Protein 3QU3 (pdb70)

B-factor: mean 23.45, std 8.12, range [11.92, 82.59]

Secondary structure (DSSP, 8-state):
---HHHHHHHHHHHT-STT-EESSTT--EEEEE----TTSPPPGGGGHHHHHHHHHTTSS-TT---S-HHHHHHHHHTTHHHHHHHHHHHHHT-TTEEEEEEETT-TTS-EEEEEE-TT---/---HHHHHHHHHHH--STT-EE-SSSS-EEEEE----TTPPPPGGGGHHHHHHHHHTTSS-TT--SS-HHHHHHHHHHHHHHHHHHHHHHHHT-TTEEEEEEETT-SSS-EEEEEE-/----HHHHHHHHHHHT-STT-EE-STTSSEEEEE----TTPPPPTGGGHHHHHHHHHTTSS-TT---S-HHHHHHHHHHHHHHHHHHHHHHHHT-TTEEEEEEETT-SSS-EEEEEE-

GO terms:
  GO:0000981 DNA-binding transcription factor activity, RNA polymerase II-specific (F, IDA)
  GO:0032481 positive regulation of type I interferon production (P, IDA)
  GO:0005634 nucleus (C, EXP)
  GO:0005737 cytoplasm (C, EXP)
  GO:0045088 regulation of innate immune response (P, TAS)
  GO:0032727 positive regulation of interferon-alpha production (P, TAS)
  GO:0032728 positive regulation of interferon-beta production (P, TAS)
  GO:0034124 regulation of MyD88-dependent toll-like receptor signaling pathway (P, IMP)
  GO:0034127 regulation of MyD88-independent toll-like receptor signaling pathway (P, IMP)
  GO:0010468 regulation of gene expression (P, IGI)
  GO:0032481 positive regulation of type I interferon production (P, IGI)
  GO:0016064 immunoglobulin mediated immune response (P, IMP)
  GO:0060340 positive regulation of type I interferon-mediated signaling pathway (P, IMP)
  GO:0005515 protein binding (F, IPI)
  GO:0000987 cis-regulatory region sequence-specific DNA binding (F, IDA)
  GO:0000981 DNA-binding transcription factor activity, RNA polymerase II-specific (F, IMP)
  GO:0045893 positive regulation of DNA-templated transcription (P, IMP)
  GO:0051607 defense response to virus (P, IMP)
  GO:0060337 type I interferon-mediated signaling pathway (P, IMP)

Nearest PDB structures (foldseek):
  3qu3-assembly1_A  TM=1.008E+00  e=1.458E-26  Mus musculus
  2o6g-assembly1_H  TM=8.443E-01  e=1.978E-10  Homo sapiens
  2pi0-assembly1_C  TM=8.537E-01  e=4.411E-10  Homo sapiens
  2o6g-assembly1_E  TM=8.359E-01  e=2.763E-10  Homo sapiens
  8jkq-assembly1_G  TM=8.032E-01  e=1.522E-08  Homo sapiens

Organism: Mus musculus (NCBI:txid10090)

Radius of gyration: 26.11 Å; Cα contacts (8 Å, |Δi|>4): 502; chains: 3; bounding box: 69×73×39 Å

CATH classification: 1.10.10.10

Structure (mmCIF, N/CA/C/O backbone):
data_3QU3
#
_entry.id   3QU3
#
_cell.length_a   68.588
_cell.length_b   68.588
_cell.length_c   68.610
_cell.angle_alpha   90.00
_cell.angle_beta   90.00
_cell.angle_gamma   120.00
#
_symmetry.space_group_name_H-M   'P 31'
#
loop_
_entity.id
_entity.type
_entity.pdbx_description
1 polymer 'Interferon regulatory factor 7'
2 non-polymer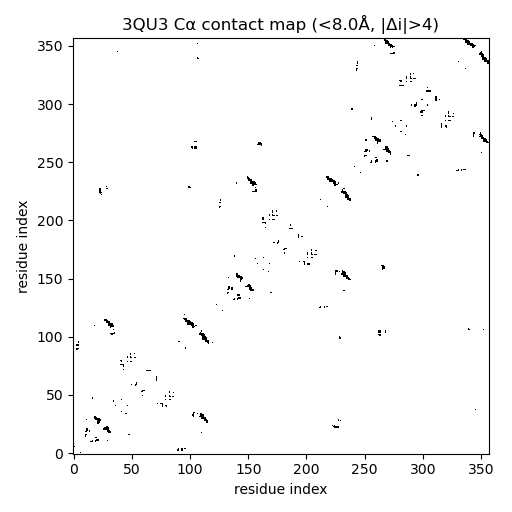 'SODIUM ION'
3 non-polymer 1,2-ETHANEDIOL
4 water water
#
loop_
_atom_site.group_PDB
_atom_site.id
_atom_site.type_symbol
_atom_site.label_atom_id
_atom_site.label_alt_id
_atom_site.label_comp_id
_atom_site.label_asym_id
_atom_site.label_entity_id
_atom_site.label_seq_id
_atom_site.pdbx_PDB_ins_code
_atom_site.Cartn_x
_atom_site.Cartn_y
_atom_site.Cartn_z
_atom_site.occupancy
_atom_site.B_iso_or_equiv
_atom_site.auth_seq_id
_atom_site.auth_comp_id
_atom_site.auth_asym_id
_atom_site.auth_atom_id
_atom_site.pdbx_PDB_model_num
ATOM 1 N N . ARG A 1 12 ? 37.225 -35.103 14.111 1.00 36.06 9 ARG A N 1
ATOM 2 C CA . ARG A 1 12 ? 37.445 -33.901 14.901 1.00 30.67 9 ARG A CA 1
ATOM 3 C C . ARG A 1 12 ? 38.880 -33.380 14.777 1.00 33.09 9 ARG A C 1
ATOM 4 O O . ARG A 1 12 ? 39.854 -34.035 15.167 1.00 32.44 9 ARG A O 1
ATOM 6 N N . VAL A 1 13 ? 38.989 -32.191 14.201 1.00 33.00 10 VAL A N 1
ATOM 7 C CA . VAL A 1 13 ? 40.245 -31.472 14.129 1.00 29.53 10 VAL A CA 1
ATOM 8 C C . VAL A 1 13 ? 39.896 -30.063 14.571 1.00 18.72 10 VAL A C 1
ATOM 9 O O . VAL A 1 13 ? 38.742 -29.668 14.506 1.00 19.49 10 VAL A O 1
ATOM 13 N N . LEU A 1 14 ? 40.884 -29.320 15.043 1.00 19.71 11 LEU A N 1
ATOM 14 C CA . LEU A 1 14 ? 40.671 -27.932 15.406 1.00 16.75 11 LEU A CA 1
ATOM 15 C C . LEU A 1 14 ? 40.559 -27.064 14.154 1.00 17.59 11 LEU A C 1
ATOM 16 O O . LEU A 1 14 ? 41.171 -27.374 13.129 1.00 17.92 11 LEU A O 1
ATOM 21 N N . PHE A 1 15 ? 39.767 -25.991 14.246 1.00 15.06 12 PHE A N 1
ATOM 22 C CA . PHE A 1 15 ? 39.588 -25.033 13.151 1.00 16.71 12 PHE A CA 1
ATOM 23 C C . PHE A 1 15 ? 40.898 -24.558 12.503 1.00 15.23 12 PHE A C 1
ATOM 24 O O . PHE A 1 15 ? 41.021 -24.512 11.267 1.00 17.15 12 PHE A O 1
ATOM 32 N N . GLY A 1 16 ? 41.861 -24.191 13.343 1.00 17.58 13 GLY A N 1
ATOM 33 C CA . GLY A 1 16 ? 43.156 -23.711 12.885 1.00 16.82 13 GLY A CA 1
ATOM 34 C C . GLY A 1 16 ? 43.876 -24.671 11.965 1.00 16.05 13 GLY A C 1
ATOM 35 O O . GLY A 1 16 ? 44.387 -24.259 10.938 1.00 17.36 13 GLY A O 1
ATOM 36 N N . ASP A 1 17 ? 43.915 -25.949 12.342 1.00 18.49 14 ASP A N 1
ATOM 37 C CA . ASP A 1 17 ? 44.475 -27.013 11.502 1.00 17.88 14 ASP A CA 1
ATOM 38 C C . ASP A 1 17 ? 43.616 -27.282 10.273 1.00 17.41 14 ASP A C 1
ATOM 39 O O . ASP A 1 17 ? 44.134 -27.467 9.169 1.00 17.86 14 ASP A O 1
ATOM 44 N N . TRP A 1 18 ? 42.303 -27.311 10.466 1.00 15.50 15 TRP A N 1
ATOM 45 C CA . TRP A 1 18 ? 41.396 -27.334 9.333 1.00 17.32 15 TRP A CA 1
ATOM 46 C C . TRP A 1 18 ? 41.712 -26.178 8.363 1.00 18.45 15 TRP A C 1
ATOM 47 O O . TRP A 1 18 ? 41.920 -26.393 7.160 1.00 15.46 15 TRP A O 1
ATOM 58 N N . LEU A 1 19 ? 41.754 -24.959 8.889 1.00 14.41 16 LEU A N 1
ATOM 59 C CA . LEU A 1 19 ? 41.908 -23.796 8.026 1.00 15.07 16 LEU A CA 1
ATOM 60 C C . LEU A 1 19 ? 43.244 -23.812 7.276 1.00 17.56 16 LEU A C 1
ATOM 61 O O . LEU A 1 19 ? 43.311 -23.430 6.112 1.00 17.31 16 LEU A O 1
ATOM 66 N N . LEU A 1 20 ? 44.304 -24.262 7.939 1.00 16.28 17 LEU A N 1
ATOM 67 C CA . LEU A 1 20 ? 45.620 -24.291 7.310 1.00 14.52 17 LEU A CA 1
ATOM 68 C C . LEU A 1 20 ? 45.629 -25.278 6.157 1.00 14.38 17 LEU A C 1
ATOM 69 O O . LEU A 1 20 ? 46.315 -25.069 5.168 1.00 15.91 17 LEU A O 1
ATOM 74 N N . GLY A 1 21 ? 44.857 -26.352 6.293 1.00 17.54 18 GLY A N 1
ATOM 75 C CA . GLY A 1 21 ? 44.698 -27.323 5.224 1.00 16.08 18 GLY A CA 1
ATOM 76 C C . GLY A 1 21 ? 43.993 -26.747 4.012 1.00 14.66 18 GLY A C 1
ATOM 77 O O . GLY A 1 21 ? 44.293 -27.119 2.895 1.00 18.82 18 GLY A O 1
ATOM 78 N N . GLU A 1 22 ? 43.048 -25.842 4.243 1.00 15.83 19 GLU A N 1
ATOM 79 C CA . GLU A 1 22 ? 42.332 -25.155 3.166 1.00 17.00 19 GLU A CA 1
ATOM 80 C C . GLU A 1 22 ? 43.187 -24.084 2.488 1.00 15.31 19 GLU A C 1
ATOM 81 O O . GLU A 1 22 ? 43.142 -23.919 1.275 1.00 15.59 19 GLU A O 1
ATOM 87 N N . VAL A 1 23 ? 43.941 -23.344 3.296 1.00 17.59 20 VAL A N 1
ATOM 88 C CA . VAL A 1 23 ? 44.923 -22.390 2.803 1.00 15.81 20 VAL A CA 1
ATOM 89 C C . VAL A 1 23 ? 45.923 -23.059 1.882 1.00 17.22 20 VAL A C 1
ATOM 90 O O . VAL A 1 23 ? 46.150 -22.583 0.783 1.00 21.83 20 VAL A O 1
ATOM 94 N N . SER A 1 24 ? 46.519 -24.158 2.343 1.00 15.74 21 SER A N 1
ATOM 95 C CA . SER A 1 24 ? 47.533 -24.860 1.583 1.00 15.17 21 SER A CA 1
ATOM 96 C C . SER A 1 24 ? 46.949 -25.529 0.360 1.00 17.01 21 SER A C 1
ATOM 97 O O . SER A 1 24 ? 47.661 -25.799 -0.597 1.00 22.35 21 SER A O 1
ATOM 100 N N . SER A 1 25 ? 45.648 -25.785 0.384 1.00 17.22 22 SER A N 1
ATOM 101 C CA . SER A 1 25 ? 44.982 -26.359 -0.773 1.00 19.87 22 SER A CA 1
ATOM 102 C C . SER A 1 25 ? 45.017 -25.380 -1.952 1.00 20.53 22 SER A C 1
ATOM 103 O O . SER A 1 25 ? 45.085 -25.779 -3.111 1.00 22.44 22 SER A O 1
ATOM 106 N N . GLY A 1 26 ? 44.979 -24.094 -1.653 1.00 19.33 23 GLY A N 1
ATOM 107 C CA . GLY A 1 26 ? 44.929 -23.087 -2.693 1.00 17.58 23 GLY A CA 1
ATOM 108 C C . GLY A 1 26 ? 43.636 -23.103 -3.486 1.00 19.09 23 GLY A C 1
ATOM 109 O O . GLY A 1 26 ? 43.552 -22.503 -4.555 1.00 20.47 23 GLY A O 1
ATOM 110 N N . GLN A 1 27 ? 42.615 -23.768 -2.951 1.00 21.26 24 GLN A N 1
ATOM 111 C CA . GLN A 1 27 ? 41.331 -23.888 -3.641 1.00 20.98 24 GLN A CA 1
ATOM 112 C C . GLN A 1 27 ? 40.427 -22.683 -3.472 1.00 19.59 24 GLN A C 1
ATOM 113 O O . GLN A 1 27 ? 39.514 -22.486 -4.264 1.00 25.55 24 GLN A O 1
ATOM 119 N N . TYR A 1 28 ? 40.671 -21.881 -2.442 1.00 18.36 25 TYR A N 1
ATOM 120 C CA . TYR A 1 28 ? 39.852 -20.697 -2.204 1.00 22.46 25 TYR A CA 1
ATOM 121 C C . TYR A 1 28 ? 40.542 -19.385 -2.565 1.00 20.03 25 TYR A C 1
ATOM 122 O O . TYR A 1 28 ? 41.596 -19.055 -2.036 1.00 18.87 25 TYR A O 1
ATOM 131 N N . GLU A 1 29 ? 39.917 -18.635 -3.463 1.00 23.34 26 GLU A N 1
ATOM 132 C CA . GLU A 1 29 ? 40.427 -17.329 -3.866 1.00 22.15 26 GLU A CA 1
ATOM 133 C C . GLU A 1 29 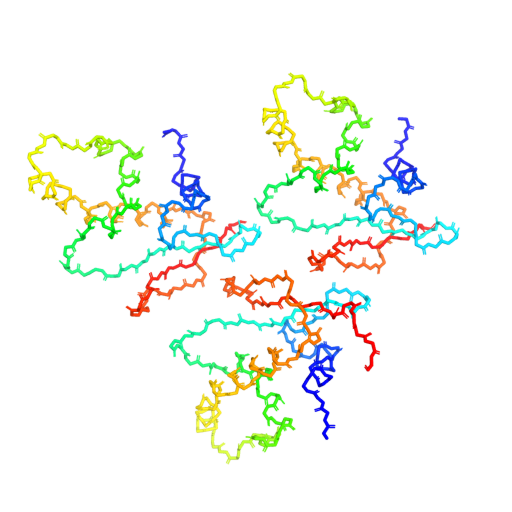? 40.599 -16.366 -2.669 1.00 24.23 26 GLU A C 1
ATOM 134 O O . GLU A 1 29 ? 39.670 -16.141 -1.880 1.00 22.75 26 GLU A O 1
ATOM 140 N N . GLY A 1 30 ? 41.796 -15.799 -2.544 1.00 19.48 27 GLY A N 1
ATOM 141 C CA . GLY A 1 30 ? 42.066 -14.867 -1.476 1.00 15.88 27 GLY A CA 1
ATOM 142 C C . GLY A 1 30 ? 42.563 -15.552 -0.226 1.00 17.44 27 GLY A C 1
ATOM 143 O O . GLY A 1 30 ? 43.093 -14.881 0.650 1.00 21.14 27 GLY A O 1
ATOM 144 N N . LEU A 1 31 ? 42.400 -16.874 -0.140 1.00 18.09 28 LEU A N 1
ATOM 145 C CA . LEU A 1 31 ? 42.874 -17.639 1.018 1.00 16.41 28 LEU A CA 1
ATOM 146 C C . LEU A 1 31 ? 44.164 -18.335 0.637 1.00 16.54 28 LEU A C 1
ATOM 147 O O . LEU A 1 31 ? 44.138 -19.455 0.148 1.00 20.78 28 LEU A O 1
ATOM 152 N N A GLN A 1 32 ? 45.295 -17.670 0.862 0.53 17.82 29 GLN A N 1
ATOM 153 N N B GLN A 1 32 ? 45.292 -17.666 0.870 0.47 17.81 29 GLN A N 1
ATOM 154 C CA A GLN A 1 32 ? 46.578 -18.182 0.388 0.53 18.52 29 GLN A CA 1
ATOM 155 C CA B GLN A 1 32 ? 46.582 -18.155 0.392 0.47 18.48 29 GLN A CA 1
ATOM 156 C C A GLN A 1 32 ? 47.732 -17.889 1.346 0.53 18.17 29 GLN A C 1
ATOM 157 C C B GLN A 1 32 ? 47.739 -17.880 1.352 0.47 18.16 29 GLN A C 1
ATOM 158 O O A GLN A 1 32 ? 47.674 -16.945 2.128 0.53 16.79 29 GLN A O 1
ATOM 159 O O B GLN A 1 32 ? 47.688 -16.944 2.145 0.47 16.67 29 GLN A O 1
ATOM 170 N N . TRP A 1 33 ? 48.784 -18.703 1.260 1.00 19.05 30 TRP A N 1
ATOM 171 C CA . TRP A 1 33 ? 50.049 -18.437 1.950 1.00 18.12 30 TRP A CA 1
ATOM 172 C C . TRP A 1 33 ? 50.781 -17.267 1.286 1.00 14.11 30 TRP A C 1
ATOM 173 O O . TRP A 1 33 ? 50.703 -17.086 0.080 1.00 16.83 30 TRP A O 1
ATOM 184 N N . LEU A 1 34 ? 51.504 -16.480 2.073 1.00 18.19 31 LEU A N 1
ATOM 185 C CA . LEU A 1 34 ? 52.199 -15.300 1.550 1.00 19.61 31 LEU A CA 1
ATOM 186 C C . LEU A 1 34 ? 53.720 -15.462 1.520 1.00 18.35 31 LEU A C 1
ATOM 187 O O . LEU A 1 34 ? 54.430 -14.631 0.964 1.00 17.41 31 LEU A O 1
ATOM 192 N N . ASN A 1 35 ? 54.206 -16.548 2.112 1.00 20.96 32 ASN A N 1
ATOM 193 C CA . ASN A 1 35 ? 55.616 -16.914 2.004 1.00 20.73 32 ASN A CA 1
ATOM 194 C C . ASN A 1 35 ? 55.822 -18.414 1.768 1.00 16.79 32 ASN A C 1
ATOM 195 O O . ASN A 1 35 ? 54.922 -19.217 2.003 1.00 18.77 32 ASN A O 1
ATOM 200 N N . GLU A 1 36 ? 56.990 -18.751 1.249 1.00 15.95 33 GLU A N 1
ATOM 201 C CA . GLU A 1 36 ? 57.359 -20.146 1.053 1.00 18.61 33 GLU A CA 1
ATOM 202 C C . GLU A 1 36 ? 57.436 -20.894 2.388 1.00 15.95 33 GLU A C 1
ATOM 203 O O . GLU A 1 36 ? 57.257 -22.099 2.428 1.00 18.57 33 GLU A O 1
ATOM 209 N N . ALA A 1 37 ? 57.909 -20.211 3.422 1.00 14.91 34 ALA A N 1
ATOM 210 C CA . ALA A 1 37 ? 58.045 -20.789 4.757 1.00 16.33 34 ALA A CA 1
ATOM 211 C C . ALA A 1 37 ? 56.691 -21.173 5.383 1.00 19.21 34 ALA A C 1
ATOM 212 O O . ALA A 1 37 ? 56.622 -21.907 6.373 1.00 18.12 34 ALA A O 1
ATOM 214 N N . ARG A 1 38 ? 55.620 -20.658 4.793 1.00 16.77 35 ARG A N 1
ATOM 215 C CA . ARG A 1 38 ? 54.277 -20.864 5.298 1.00 16.30 35 ARG A CA 1
ATOM 216 C C . ARG A 1 38 ? 54.142 -20.492 6.757 1.00 15.97 35 ARG A C 1
ATOM 217 O O . ARG A 1 38 ? 53.695 -21.292 7.574 1.00 18.20 35 ARG A O 1
ATOM 225 N N . THR A 1 39 ? 54.527 -19.263 7.075 1.00 16.55 36 THR A N 1
ATOM 226 C CA . THR A 1 39 ? 54.360 -18.740 8.418 1.00 16.04 36 THR A CA 1
ATOM 227 C C . THR A 1 39 ? 53.390 -17.564 8.412 1.00 17.55 36 THR A C 1
ATOM 228 O O . THR A 1 39 ? 52.967 -17.111 9.463 1.00 17.98 36 THR A O 1
ATOM 232 N N . VAL A 1 40 ? 53.037 -17.090 7.218 1.00 16.46 37 VAL A N 1
ATOM 233 C CA . VAL A 1 40 ? 52.109 -15.966 7.043 1.00 17.22 37 VAL A CA 1
ATOM 234 C C . VAL A 1 40 ? 51.102 -16.233 5.910 1.00 15.01 37 VAL A C 1
ATOM 235 O O . VAL A 1 40 ? 51.481 -16.640 4.819 1.00 15.94 37 VAL A O 1
ATOM 239 N N . PHE A 1 41 ? 49.819 -16.007 6.190 1.00 14.93 38 PHE A N 1
ATOM 240 C CA . PHE A 1 41 ? 48.743 -16.187 5.213 1.00 14.87 38 PHE A CA 1
ATOM 241 C C . PHE A 1 41 ? 47.667 -15.095 5.283 1.00 17.48 38 PHE A C 1
ATOM 242 O O . PHE A 1 41 ? 47.522 -14.414 6.285 1.00 18.33 38 PHE A O 1
ATOM 250 N N . ARG A 1 42 ? 46.921 -14.935 4.200 1.00 17.68 39 ARG A N 1
ATOM 251 C CA . ARG A 1 42 ? 45.841 -13.958 4.149 1.00 16.96 39 ARG A CA 1
ATOM 252 C C . ARG A 1 42 ? 44.474 -14.653 4.081 1.00 17.07 39 ARG A C 1
ATOM 253 O O . ARG A 1 42 ? 44.340 -15.756 3.565 1.00 16.53 39 ARG A O 1
ATOM 261 N N . VAL A 1 43 ? 43.462 -14.004 4.629 1.00 15.24 40 VAL A N 1
ATOM 262 C CA . VAL A 1 43 ? 42.136 -14.568 4.662 1.00 13.28 40 VAL A CA 1
ATOM 263 C C . VAL A 1 43 ? 41.199 -13.477 4.179 1.00 15.50 40 VAL A C 1
ATOM 264 O O . VAL A 1 43 ? 41.229 -12.379 4.705 1.00 17.16 40 VAL A O 1
ATOM 268 N N . PRO A 1 44 ? 40.373 -13.769 3.166 1.00 14.13 41 PRO A N 1
ATOM 269 C CA . PRO A 1 44 ? 39.424 -12.745 2.719 1.00 15.26 41 PRO A CA 1
ATOM 270 C C . PRO A 1 44 ? 38.615 -12.257 3.917 1.00 21.98 41 PRO A C 1
ATOM 271 O O . PRO A 1 44 ? 38.386 -13.013 4.861 1.00 24.82 41 PRO A O 1
ATOM 275 N N . TRP A 1 45 ? 38.203 -11.001 3.898 1.00 18.42 42 TRP A N 1
ATOM 276 C CA . TRP A 1 45 ? 37.504 -10.441 5.037 1.00 19.07 42 TRP A CA 1
ATOM 277 C C . TRP A 1 45 ? 36.658 -9.271 4.581 1.00 20.53 42 TRP A C 1
ATOM 278 O O . TRP A 1 45 ? 37.044 -8.109 4.715 1.00 21.89 42 TRP A O 1
ATOM 289 N N . LYS A 1 46 ? 35.507 -9.593 4.022 1.00 16.16 43 LYS A N 1
ATOM 290 C CA . LYS A 1 46 ? 34.632 -8.576 3.475 1.00 19.41 43 LYS A CA 1
ATOM 291 C C . LYS A 1 46 ? 33.747 -7.996 4.575 1.00 19.14 43 LYS A C 1
ATOM 292 O O . LYS A 1 46 ? 33.421 -8.661 5.560 1.00 19.63 43 LYS A O 1
ATOM 298 N N . HIS A 1 47 ? 33.389 -6.732 4.418 1.00 21.87 44 HIS A N 1
ATOM 299 C CA . HIS A 1 47 ? 32.453 -6.115 5.332 1.00 22.71 44 HIS A CA 1
ATOM 300 C C . HIS A 1 47 ? 31.152 -5.957 4.626 1.00 19.57 44 HIS A C 1
ATOM 301 O O . HIS A 1 47 ? 31.050 -5.229 3.649 1.00 29.87 44 HIS A O 1
ATOM 308 N N . PHE A 1 48 ? 30.161 -6.678 5.119 1.00 26.34 45 PHE A N 1
ATOM 309 C CA . PHE A 1 48 ? 28.839 -6.678 4.527 1.00 30.47 45 PHE A CA 1
ATOM 310 C C . PHE A 1 48 ? 27.953 -5.675 5.251 1.00 26.58 45 PHE A C 1
ATOM 311 O O . PHE A 1 48 ? 27.443 -4.738 4.644 1.00 42.95 45 PHE A O 1
ATOM 319 N N . GLY A 1 49 ? 27.779 -5.872 6.550 1.00 29.40 46 GLY A N 1
ATOM 320 C CA . GLY A 1 49 ? 26.935 -4.995 7.332 1.00 30.62 46 GLY A CA 1
ATOM 321 C C . GLY A 1 49 ? 25.492 -5.428 7.225 1.00 36.57 46 GLY A C 1
ATOM 322 O O . GLY A 1 49 ? 25.106 -6.450 7.787 1.00 49.16 46 GLY A O 1
ATOM 323 N N . ARG A 1 50 ? 24.692 -4.648 6.506 1.00 37.92 47 ARG A N 1
ATOM 324 C CA . ARG A 1 50 ? 23.308 -5.015 6.254 1.00 46.01 47 ARG A CA 1
ATOM 325 C C . ARG A 1 50 ? 23.230 -6.036 5.114 1.00 49.94 47 ARG A C 1
ATOM 326 O O . ARG A 1 50 ? 22.515 -7.037 5.210 1.00 64.55 47 ARG A O 1
ATOM 328 N N . ARG A 1 51 ? 23.997 -5.791 4.054 1.00 41.14 48 ARG A N 1
ATOM 329 C CA . ARG A 1 51 ? 23.939 -6.581 2.820 1.00 43.76 48 ARG A CA 1
ATOM 330 C C . ARG A 1 51 ? 23.991 -8.120 2.981 1.00 39.28 48 ARG A C 1
ATOM 331 O O . ARG A 1 51 ? 24.648 -8.652 3.868 1.00 32.05 48 ARG A O 1
ATOM 333 N N . ASP A 1 52 ? 23.276 -8.822 2.104 1.00 52.52 49 ASP A N 1
ATOM 334 C CA . ASP A 1 52 ? 23.284 -10.286 2.075 1.00 38.71 49 ASP A CA 1
ATOM 335 C C . ASP A 1 52 ? 24.601 -10.795 1.552 1.00 34.14 49 ASP A C 1
ATOM 336 O O . ASP A 1 52 ? 25.309 -10.092 0.817 1.00 37.50 49 ASP A O 1
ATOM 341 N N . LEU A 1 53 ? 24.918 -12.032 1.900 1.00 27.04 50 LEU A N 1
ATOM 342 C CA . LEU A 1 53 ? 26.055 -12.681 1.289 1.00 24.40 50 LEU A CA 1
ATOM 343 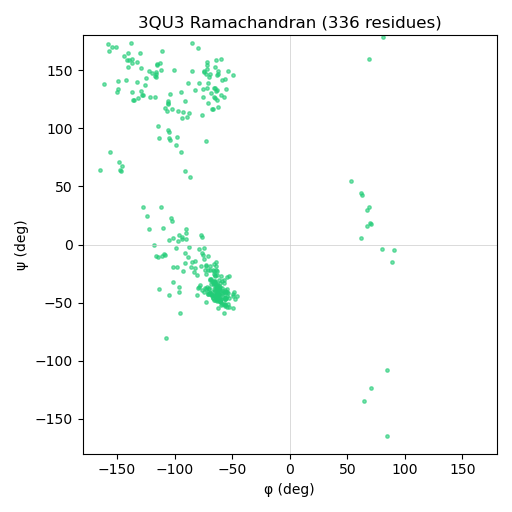C C . LEU A 1 53 ? 25.591 -13.482 0.068 1.00 24.28 50 LEU A C 1
ATOM 344 O O . LEU A 1 53 ? 24.659 -14.283 0.152 1.00 22.01 50 LEU A O 1
ATOM 349 N N A ASP A 1 54 ? 26.219 -13.245 -1.078 0.40 23.04 51 ASP A N 1
ATOM 350 N N B ASP A 1 54 ? 26.239 -13.235 -1.066 0.60 23.03 51 ASP A N 1
ATOM 351 C CA A ASP A 1 54 ? 25.971 -14.097 -2.233 0.40 22.83 51 ASP A CA 1
ATOM 352 C CA B ASP A 1 54 ? 26.047 -14.048 -2.259 0.60 22.82 51 ASP A CA 1
ATOM 353 C C A ASP A 1 54 ? 26.907 -15.290 -2.138 0.40 22.67 51 ASP A C 1
ATOM 354 C C B ASP A 1 54 ? 26.809 -15.349 -2.053 0.60 22.67 51 ASP A C 1
ATOM 355 O O A ASP A 1 54 ? 27.801 -15.311 -1.296 0.40 24.65 51 ASP A O 1
ATOM 356 O O B ASP A 1 54 ? 27.478 -15.510 -1.036 0.60 25.00 51 ASP A O 1
ATOM 365 N N . GLU A 1 55 ? 26.700 -16.283 -2.992 1.00 21.23 52 GLU A N 1
ATOM 366 C CA . GLU A 1 55 ? 27.435 -17.541 -2.881 1.00 23.04 52 GLU A CA 1
ATOM 367 C C . GLU A 1 55 ? 28.955 -17.340 -2.853 1.00 20.55 52 GLU A C 1
ATOM 368 O O . GLU A 1 55 ? 29.648 -17.963 -2.049 1.00 21.39 52 GLU A O 1
ATOM 374 N N . GLU A 1 56 ? 29.459 -16.464 -3.717 1.00 22.56 53 GLU A N 1
ATOM 375 C CA . GLU A 1 56 ? 30.896 -16.207 -3.824 1.00 25.57 53 GLU A CA 1
ATOM 376 C C . GLU A 1 56 ? 31.474 -15.660 -2.523 1.00 22.51 53 GLU A C 1
ATOM 377 O O . GLU A 1 56 ? 32.581 -16.002 -2.115 1.00 23.48 53 GLU A O 1
ATOM 383 N N . ASP A 1 57 ? 30.700 -14.807 -1.879 1.00 19.79 54 ASP A N 1
ATOM 384 C CA . ASP A 1 57 ? 31.086 -14.221 -0.608 1.00 22.51 54 ASP A CA 1
ATOM 385 C C . ASP A 1 57 ? 31.238 -15.275 0.505 1.00 19.76 54 ASP A C 1
ATOM 386 O O . ASP A 1 57 ? 31.993 -15.074 1.450 1.00 20.60 54 ASP A O 1
ATOM 391 N N . ALA A 1 58 ? 30.532 -16.396 0.373 1.00 21.87 55 ALA A N 1
ATOM 392 C CA . ALA A 1 58 ? 30.399 -17.376 1.449 1.00 20.76 55 ALA A CA 1
ATOM 393 C C . ALA A 1 58 ? 31.136 -18.716 1.231 1.00 19.59 55 ALA A C 1
ATOM 394 O O . ALA A 1 58 ? 30.879 -19.684 1.953 1.00 21.91 55 ALA A O 1
ATOM 396 N N . GLN A 1 59 ? 32.047 -18.786 0.264 1.00 18.02 56 GLN A N 1
ATOM 397 C CA . GLN A 1 59 ? 32.654 -20.074 -0.080 1.00 19.95 56 GLN A CA 1
ATOM 398 C C . GLN A 1 59 ? 33.421 -20.732 1.076 1.00 17.50 56 GLN A C 1
ATOM 399 O O . GLN A 1 59 ? 33.280 -21.926 1.335 1.00 17.62 56 GLN A O 1
ATOM 405 N N A ILE A 1 60 ? 34.236 -19.959 1.781 0.45 17.15 57 ILE A N 1
ATOM 406 N N B ILE A 1 60 ? 34.209 -19.935 1.777 0.55 17.16 57 ILE A N 1
ATOM 407 C CA A ILE A 1 60 ? 34.970 -20.538 2.894 0.45 17.47 57 ILE A CA 1
ATOM 408 C CA B ILE A 1 60 ? 34.982 -20.442 2.889 0.55 17.51 57 ILE A CA 1
ATOM 409 C C A ILE A 1 60 ? 34.078 -20.753 4.120 0.45 17.94 57 ILE A C 1
ATOM 410 C C B ILE A 1 60 ? 34.099 -20.724 4.106 0.55 17.95 57 ILE A C 1
ATOM 411 O O A ILE A 1 60 ? 34.215 -21.763 4.811 0.45 19.30 57 ILE A O 1
ATOM 412 O O B ILE A 1 60 ? 34.260 -21.749 4.771 0.55 19.37 57 ILE A O 1
ATOM 421 N N . PHE A 1 61 ? 33.165 -19.819 4.382 1.00 14.76 58 PHE A N 1
ATOM 422 C CA . PHE A 1 61 ? 32.219 -19.978 5.490 1.00 15.22 58 PHE A CA 1
ATOM 423 C C . PHE A 1 61 ? 31.409 -21.255 5.295 1.00 17.72 58 PHE A C 1
ATOM 424 O O . PHE A 1 61 ? 31.191 -22.013 6.235 1.00 15.76 58 PHE A O 1
ATOM 432 N N . LYS A 1 62 ? 30.956 -21.485 4.067 1.00 16.51 59 LYS A N 1
ATOM 433 C CA . LYS A 1 62 ? 30.197 -22.690 3.767 1.00 15.41 59 LYS A CA 1
ATOM 434 C C . LYS A 1 62 ? 31.029 -23.967 3.981 1.00 19.02 59 LYS A C 1
ATOM 435 O O . LYS A 1 62 ? 30.522 -24.956 4.508 1.00 16.88 59 LYS A O 1
ATOM 441 N N . ALA A 1 63 ? 32.300 -23.934 3.568 1.00 17.30 60 ALA A N 1
ATOM 442 C CA . ALA A 1 63 ? 33.244 -25.041 3.764 1.00 16.98 60 ALA A CA 1
ATOM 443 C C . ALA A 1 63 ? 33.378 -25.455 5.226 1.00 20.35 60 ALA A C 1
ATOM 444 O O . ALA A 1 63 ? 33.470 -26.639 5.535 1.00 19.26 60 ALA A O 1
ATOM 446 N N . TRP A 1 64 ? 33.415 -24.471 6.119 1.00 16.97 61 TRP A N 1
ATOM 447 C CA . TRP A 1 64 ? 33.496 -24.732 7.551 1.00 14.89 61 TRP A CA 1
ATOM 448 C C . TRP A 1 64 ? 32.216 -25.385 8.061 1.00 15.23 61 TRP A C 1
ATOM 449 O O . TRP A 1 64 ? 32.269 -26.340 8.821 1.00 17.56 61 TRP A O 1
ATOM 460 N N . ALA A 1 65 ? 31.066 -24.884 7.616 1.00 18.42 62 ALA A N 1
ATOM 461 C CA . ALA A 1 65 ? 29.763 -25.453 8.006 1.00 21.22 62 ALA A CA 1
ATOM 462 C C . ALA A 1 65 ? 29.602 -26.907 7.567 1.00 16.89 62 ALA A C 1
ATOM 463 O O . ALA A 1 65 ? 29.122 -27.742 8.317 1.00 18.89 62 ALA A O 1
ATOM 465 N N . VAL A 1 66 ? 30.005 -27.194 6.339 1.00 17.96 63 VAL A N 1
ATOM 466 C CA . VAL A 1 66 ? 30.031 -28.551 5.829 1.00 17.49 63 VAL A CA 1
ATOM 467 C C . VAL A 1 66 ? 30.996 -29.400 6.671 1.00 20.67 63 VAL A C 1
ATOM 468 O O . VAL A 1 66 ? 30.766 -30.579 6.925 1.00 21.83 63 VAL A O 1
ATOM 472 N N . ALA A 1 67 ? 32.077 -28.791 7.125 1.00 18.89 64 ALA A N 1
ATOM 473 C CA . ALA A 1 67 ? 33.024 -29.516 7.944 1.00 18.15 64 ALA A CA 1
ATOM 474 C C . ALA A 1 67 ? 32.393 -29.911 9.278 1.00 18.57 64 ALA A C 1
ATOM 475 O O . ALA A 1 67 ? 32.704 -30.959 9.836 1.00 22.32 64 ALA A O 1
ATOM 477 N N . ARG A 1 68 ? 31.492 -29.071 9.775 1.00 21.73 65 ARG A N 1
ATOM 478 C CA . ARG A 1 68 ? 30.842 -29.292 11.068 1.00 23.18 65 ARG A CA 1
ATOM 479 C C . ARG A 1 68 ? 29.521 -30.032 10.934 1.00 23.54 65 ARG A C 1
ATOM 480 O O . ARG A 1 68 ? 28.780 -30.180 11.912 1.00 22.95 65 ARG A O 1
ATOM 488 N N . GLY A 1 69 ? 29.222 -30.470 9.717 1.00 24.05 66 GLY A N 1
ATOM 489 C CA . GLY A 1 69 ? 28.003 -31.202 9.448 1.00 18.87 66 GLY A CA 1
ATOM 490 C C . GLY A 1 69 ? 26.783 -30.332 9.619 1.00 20.81 66 GLY A C 1
ATOM 491 O O . GLY A 1 69 ? 25.713 -30.822 9.974 1.00 23.60 66 GLY A O 1
ATOM 492 N N . ARG A 1 70 ? 26.944 -29.036 9.366 1.00 22.86 67 ARG A N 1
ATOM 493 C CA . ARG A 1 70 ? 25.824 -28.094 9.436 1.00 24.44 67 ARG A CA 1
ATOM 494 C C . ARG A 1 70 ? 25.224 -27.826 8.061 1.00 17.73 67 ARG A C 1
ATOM 495 O O . ARG A 1 70 ? 24.325 -27.019 7.902 1.00 20.37 67 ARG A O 1
ATOM 503 N N . TRP A 1 71 ? 25.741 -28.505 7.059 1.00 19.88 68 TRP A N 1
ATOM 504 C CA . TRP A 1 71 ? 25.209 -28.361 5.729 1.00 18.08 68 TRP A CA 1
ATOM 505 C C . TRP A 1 71 ? 25.676 -29.568 4.955 1.00 19.13 68 TRP A C 1
ATOM 506 O O . TRP A 1 71 ? 26.816 -29.979 5.107 1.00 18.65 68 TRP A O 1
ATOM 517 N N . PRO A 1 72 ? 24.787 -30.158 4.138 1.00 25.86 69 PRO A N 1
ATOM 518 C CA . PRO A 1 72 ? 25.201 -31.324 3.355 1.00 24.88 69 PRO A CA 1
ATOM 519 C C . PRO A 1 72 ? 26.308 -30.899 2.409 1.00 21.04 69 PRO A C 1
ATOM 520 O O . PRO A 1 72 ? 26.305 -29.767 1.960 1.00 27.02 69 PRO A O 1
ATOM 524 N N . PRO A 1 73 ? 27.252 -31.790 2.116 1.00 20.88 70 PRO A N 1
ATOM 525 C CA . PRO A 1 73 ? 28.323 -31.491 1.168 1.00 19.85 70 PRO A CA 1
ATOM 526 C C . PRO A 1 73 ? 27.837 -31.285 -0.277 1.00 24.62 70 PRO A C 1
ATOM 527 O O . PRO A 1 73 ? 28.529 -30.603 -1.037 1.00 24.82 70 PRO A O 1
ATOM 531 N N . SER A 1 74 ? 26.691 -31.865 -0.647 1.00 22.11 71 SER A N 1
ATOM 532 C CA . SER A 1 74 ? 26.124 -31.695 -1.993 1.00 21.97 71 SER A CA 1
ATOM 533 C C . SER A 1 74 ? 25.168 -30.511 -2.086 1.00 25.57 71 SER A C 1
ATOM 534 O O . SER A 1 74 ? 24.722 -30.146 -3.169 1.00 23.06 71 SER A O 1
ATOM 537 N N . GLY A 1 75 ? 24.867 -29.911 -0.942 1.00 25.18 72 GLY A N 1
ATOM 538 C CA . GLY A 1 75 ? 23.851 -28.888 -0.869 1.00 24.53 72 GLY A CA 1
ATOM 539 C C . GLY A 1 75 ? 22.512 -29.572 -0.716 1.00 26.69 72 GLY A C 1
ATOM 540 O O . GLY A 1 75 ? 22.450 -30.761 -0.413 1.00 32.85 72 GLY A O 1
ATOM 541 N N . VAL A 1 76 ? 21.441 -28.820 -0.944 1.00 28.22 73 VAL A N 1
ATOM 542 C CA . VAL A 1 76 ? 20.079 -29.328 -0.810 1.00 29.23 73 VAL A CA 1
ATOM 543 C C . VAL A 1 76 ? 19.469 -29.670 -2.164 1.00 29.12 73 VAL A C 1
ATOM 544 O O . VAL A 1 76 ? 19.796 -29.049 -3.170 1.00 29.06 73 VAL A O 1
ATOM 548 N N . ASN A 1 77 ? 18.569 -30.648 -2.178 1.00 25.47 74 ASN A N 1
ATOM 549 C CA . ASN A 1 77 ? 17.916 -31.053 -3.408 1.00 23.89 74 ASN A CA 1
ATOM 550 C C . ASN A 1 77 ? 16.670 -30.217 -3.709 1.00 29.84 74 ASN A C 1
ATOM 551 O O . ASN A 1 77 ? 15.572 -30.749 -3.848 1.00 35.28 74 ASN A O 1
ATOM 556 N N . LEU A 1 78 ? 16.842 -28.906 -3.820 1.00 26.09 75 LEU A N 1
ATOM 557 C CA . LEU A 1 78 ? 15.723 -28.034 -4.150 1.00 22.71 75 LEU A CA 1
ATOM 558 C C . LEU A 1 78 ? 15.928 -27.466 -5.545 1.00 29.05 75 LEU A C 1
ATOM 559 O O . LEU A 1 78 ? 17.017 -27.585 -6.110 1.00 33.12 75 LEU A O 1
ATOM 564 N N . PRO A 1 79 ? 14.874 -26.861 -6.118 1.00 24.21 76 PRO A N 1
ATOM 565 C CA . PRO A 1 79 ? 15.017 -26.172 -7.405 1.00 20.50 76 PRO A CA 1
ATOM 566 C C . PRO A 1 79 ? 16.036 -25.047 -7.311 1.00 20.14 76 PRO A C 1
ATOM 567 O O . PRO A 1 79 ? 16.330 -24.579 -6.224 1.00 25.68 76 PRO A O 1
ATOM 571 N N . PRO A 1 80 ? 16.582 -24.619 -8.448 1.00 21.03 77 PRO A N 1
ATOM 572 C CA . PRO A 1 80 ? 17.690 -23.663 -8.409 1.00 24.61 77 PRO A CA 1
ATOM 573 C C . PRO A 1 80 ? 17.440 -22.387 -7.583 1.00 23.86 77 PRO A C 1
ATOM 574 O O . PRO A 1 80 ? 18.333 -22.013 -6.821 1.00 22.31 77 PRO A O 1
ATOM 578 N N . PRO A 1 81 ? 16.266 -21.731 -7.741 1.00 27.27 78 PRO A N 1
ATOM 579 C CA . PRO A 1 81 ? 15.958 -20.494 -7.006 1.00 22.60 78 PRO A CA 1
ATOM 580 C C . PRO A 1 81 ? 15.810 -20.742 -5.517 1.00 23.77 78 PRO A C 1
ATOM 581 O O . PRO A 1 81 ? 16.364 -19.998 -4.706 1.00 25.33 78 PRO A O 1
ATOM 585 N N . GLU A 1 82 ? 15.061 -21.783 -5.168 1.00 21.57 79 GLU A N 1
ATOM 586 C CA . GLU A 1 82 ? 14.890 -22.173 -3.774 1.00 27.01 79 GLU A CA 1
ATOM 587 C C . GLU A 1 82 ? 16.184 -22.747 -3.171 1.00 22.85 79 GLU A C 1
ATOM 588 O O . GLU A 1 82 ? 16.420 -22.630 -1.977 1.00 23.28 79 GLU A O 1
ATOM 594 N N . ALA A 1 83 ? 17.013 -23.370 -3.998 1.00 21.13 80 ALA A N 1
ATOM 595 C CA . ALA A 1 83 ? 18.310 -23.845 -3.539 1.00 24.72 80 ALA A CA 1
ATOM 596 C C . ALA A 1 83 ? 19.183 -22.660 -3.101 1.00 20.92 80 ALA A C 1
ATOM 597 O O . ALA A 1 83 ? 19.769 -22.685 -2.019 1.00 21.74 80 ALA A O 1
ATOM 599 N N . GLU A 1 84 ? 19.244 -21.620 -3.928 1.00 19.89 81 GLU A N 1
ATOM 600 C CA . GLU A 1 84 ? 20.049 -20.442 -3.617 1.00 19.56 81 GLU A CA 1
ATOM 601 C C . GLU A 1 84 ? 19.583 -19.739 -2.345 1.00 24.84 81 GLU A C 1
ATOM 602 O O . GLU A 1 84 ? 20.395 -19.418 -1.476 1.00 26.65 81 GLU A O 1
ATOM 608 N N . ALA A 1 85 ? 18.276 -19.496 -2.248 1.00 25.34 82 ALA A N 1
ATOM 609 C CA . ALA A 1 85 ? 17.695 -18.773 -1.117 1.00 19.60 82 ALA A CA 1
ATOM 610 C C . ALA A 1 85 ? 17.852 -19.518 0.208 1.00 18.97 82 ALA A C 1
ATOM 611 O O . ALA A 1 85 ? 17.996 -18.905 1.250 1.00 22.13 82 ALA A O 1
ATOM 613 N N . ALA A 1 86 ? 17.820 -20.842 0.158 1.00 21.97 83 ALA A N 1
ATOM 614 C CA . ALA A 1 86 ? 18.028 -21.675 1.336 1.00 20.61 83 ALA A CA 1
ATOM 615 C C . ALA A 1 86 ? 19.432 -21.512 1.890 1.00 20.22 83 ALA A C 1
ATOM 616 O O . ALA A 1 86 ? 19.597 -21.387 3.093 1.00 25.26 83 ALA A O 1
ATOM 618 N N . GLU A 1 87 ? 20.438 -21.526 1.015 1.00 19.52 84 GLU A N 1
ATOM 619 C CA . GLU A 1 87 ? 21.812 -21.225 1.412 1.00 17.34 84 GLU A CA 1
ATOM 620 C C . GLU A 1 87 ? 21.975 -19.763 1.813 1.00 19.19 84 GLU A C 1
ATOM 621 O O . GLU A 1 87 ? 22.619 -19.449 2.819 1.00 19.16 84 GLU A O 1
ATOM 627 N N . ARG A 1 88 ? 21.397 -18.876 1.008 1.00 17.23 85 ARG A N 1
ATOM 628 C CA . ARG A 1 88 ? 21.505 -17.447 1.250 1.00 17.25 85 ARG A CA 1
ATOM 629 C C . ARG A 1 88 ? 21.174 -17.117 2.692 1.00 17.98 85 ARG A C 1
ATOM 630 O O . ARG A 1 88 ? 21.860 -16.312 3.314 1.00 19.37 85 ARG A O 1
ATOM 638 N N . ARG A 1 89 ? 20.131 -17.753 3.216 1.00 15.53 86 ARG A N 1
ATOM 639 C CA . ARG A 1 89 ? 19.626 -17.426 4.536 1.00 15.55 86 ARG A CA 1
ATOM 640 C C . ARG A 1 89 ? 20.468 -18.030 5.649 1.00 20.24 86 ARG A C 1
ATOM 641 O O . ARG A 1 89 ? 20.221 -17.770 6.822 1.00 25.12 86 ARG A O 1
ATOM 649 N N . GLU A 1 90 ? 21.470 -18.821 5.275 1.00 19.57 87 GLU A N 1
ATOM 650 C CA . GLU A 1 90 ? 22.371 -19.430 6.250 1.00 23.93 87 GLU A CA 1
ATOM 651 C C . GLU A 1 90 ? 23.702 -18.703 6.358 1.00 17.40 87 GLU A C 1
ATOM 652 O O . GLU A 1 90 ? 24.412 -18.874 7.334 1.00 17.32 87 GLU A O 1
ATOM 658 N N . ARG A 1 91 ? 24.030 -17.913 5.338 1.00 17.90 88 ARG A N 1
ATOM 659 C CA . ARG A 1 91 ? 25.380 -17.406 5.117 1.00 15.57 88 ARG A CA 1
ATOM 660 C C . ARG A 1 91 ? 25.857 -16.410 6.148 1.00 16.98 88 ARG A C 1
ATOM 661 O O . ARG A 1 91 ? 27.049 -16.308 6.389 1.00 20.14 88 ARG A O 1
ATOM 669 N N . ARG A 1 92 ? 24.955 -15.642 6.740 1.00 19.18 89 ARG A N 1
ATOM 670 C CA . ARG A 1 92 ? 25.408 -14.673 7.739 1.00 18.79 89 ARG A CA 1
ATOM 671 C C . ARG A 1 92 ? 25.828 -15.368 9.037 1.00 19.77 89 ARG A C 1
ATOM 672 O O . ARG A 1 92 ? 26.815 -14.987 9.655 1.00 25.26 89 ARG A O 1
ATOM 680 N N . GLY A 1 93 ? 25.095 -16.406 9.429 1.00 19.87 90 GLY A N 1
ATOM 681 C CA . GLY A 1 93 ? 25.487 -17.232 10.556 1.00 16.27 90 GLY A CA 1
ATOM 682 C C . GLY A 1 93 ? 26.762 -18.000 10.291 1.00 15.08 90 GLY A C 1
ATOM 683 O O . GLY A 1 93 ? 27.567 -18.161 11.188 1.00 16.87 90 GLY A O 1
ATOM 684 N N . TRP A 1 94 ? 26.943 -18.483 9.065 1.00 17.18 91 TRP A N 1
ATOM 685 C CA . TRP A 1 94 ? 28.174 -19.178 8.687 1.00 15.08 91 TRP A CA 1
ATOM 686 C C . TRP A 1 94 ? 29.384 -18.255 8.793 1.00 17.59 91 TRP A C 1
ATOM 687 O O . TRP A 1 94 ? 30.452 -18.678 9.252 1.00 16.79 91 TRP A O 1
ATOM 698 N N . LYS A 1 95 ? 29.223 -17.013 8.333 1.00 16.66 92 LYS A N 1
ATOM 699 C CA . LYS A 1 95 ? 30.291 -16.024 8.382 1.00 14.08 92 LYS A CA 1
ATOM 700 C C . LYS A 1 95 ? 30.638 -15.722 9.820 1.00 16.67 92 LYS A C 1
ATOM 701 O O . LYS A 1 95 ? 31.804 -15.615 10.176 1.00 18.42 92 LYS A O 1
ATOM 707 N N . THR A 1 96 ? 29.606 -15.568 10.639 1.00 17.86 93 THR A N 1
ATOM 708 C CA . THR A 1 96 ? 29.768 -15.305 12.064 1.00 16.86 93 THR A CA 1
ATOM 709 C C . THR A 1 96 ? 30.467 -16.453 12.791 1.00 18.04 93 THR A C 1
ATOM 710 O O . THR A 1 96 ? 31.355 -16.242 13.619 1.00 19.86 93 THR A O 1
ATOM 714 N N . ASN A 1 97 ? 30.072 -17.672 12.462 1.00 16.53 94 ASN A N 1
ATOM 715 C CA . ASN A 1 97 ? 30.643 -18.837 13.089 1.00 14.78 94 ASN A CA 1
ATOM 716 C C . ASN A 1 97 ? 32.125 -19.036 12.762 1.00 16.30 94 ASN A C 1
ATOM 717 O O . ASN A 1 97 ? 32.934 -19.354 13.632 1.00 16.19 94 ASN A O 1
ATOM 722 N N . PHE A 1 98 ? 32.460 -18.855 11.488 1.00 17.88 95 PHE A N 1
ATOM 723 C CA . PHE A 1 98 ? 33.838 -18.912 10.990 1.00 16.82 95 PHE A CA 1
ATOM 724 C C . PHE A 1 98 ? 34.759 -17.877 11.650 1.00 15.54 95 PHE A C 1
ATOM 725 O O . PHE A 1 98 ? 35.827 -18.212 12.148 1.00 15.34 95 PHE A O 1
ATOM 733 N N . ARG A 1 99 ? 34.341 -16.614 11.632 1.00 15.22 96 ARG A N 1
ATOM 734 C CA . ARG A 1 99 ? 35.165 -15.522 12.143 1.00 15.07 96 ARG A CA 1
ATOM 735 C C . ARG A 1 99 ? 35.435 -15.668 13.655 1.00 15.51 96 ARG A C 1
ATOM 736 O O . ARG A 1 99 ? 36.543 -15.424 14.125 1.00 16.58 96 ARG A O 1
ATOM 744 N N A CYS A 1 100 ? 34.416 -16.063 14.407 0.85 15.38 97 CYS A N 1
ATOM 745 N N B CYS A 1 100 ? 34.406 -16.087 14.385 0.15 15.53 97 CYS A N 1
ATOM 746 C CA A CYS A 1 100 ? 34.574 -16.341 15.825 0.85 16.35 97 CYS A CA 1
ATOM 747 C CA B CYS A 1 100 ? 34.508 -16.354 15.813 0.15 16.45 97 CYS A CA 1
ATOM 748 C C A CYS A 1 100 ? 35.539 -17.496 16.056 0.85 16.82 97 CYS A C 1
ATOM 749 C C B CYS A 1 100 ? 35.469 -17.513 16.085 0.15 16.80 97 CYS A C 1
ATOM 750 O O A CYS A 1 100 ? 36.302 -17.500 17.014 0.85 17.30 97 CYS A O 1
ATOM 751 O O B CYS A 1 100 ? 36.187 -17.513 17.083 0.15 17.39 97 CYS A O 1
ATOM 756 N N . ALA A 1 101 ? 35.482 -18.497 15.190 1.00 16.55 98 ALA A N 1
ATOM 757 C CA . ALA A 1 101 ? 36.346 -19.655 15.335 1.00 15.87 98 ALA A CA 1
ATOM 758 C C . ALA A 1 101 ? 37.782 -19.222 15.093 1.00 16.10 98 ALA A C 1
ATOM 759 O O . ALA A 1 101 ? 38.716 -19.657 15.766 1.00 16.97 98 ALA A O 1
ATOM 761 N N . LEU A 1 102 ? 37.944 -18.346 14.116 1.00 15.69 99 LEU A N 1
ATOM 762 C CA . LEU A 1 102 ? 39.252 -17.845 13.777 1.00 18.03 99 LEU A CA 1
ATOM 763 C C . LEU A 1 102 ? 39.812 -16.983 14.904 1.00 21.41 99 LEU A C 1
ATOM 764 O O . LEU A 1 102 ? 40.992 -17.085 15.200 1.00 23.17 99 LEU A O 1
ATOM 769 N N . HIS A 1 103 ? 38.973 -16.144 15.527 1.00 18.13 100 HIS A N 1
ATOM 770 C CA . HIS A 1 103 ? 39.385 -15.332 16.687 1.00 16.88 100 HIS A CA 1
ATOM 771 C C . HIS A 1 103 ? 39.821 -16.191 17.859 1.00 15.80 100 HIS A C 1
ATOM 772 O O . HIS A 1 103 ? 40.754 -15.850 18.569 1.00 20.53 100 HIS A O 1
ATOM 779 N N . SER A 1 104 ? 39.121 -17.300 18.056 1.00 17.74 101 SER A N 1
ATOM 780 C CA A SER A 1 104 ? 39.403 -18.190 19.174 0.40 18.16 101 SER A CA 1
ATOM 781 C CA B SER A 1 104 ? 39.373 -18.220 19.154 0.60 18.20 101 SER A CA 1
ATOM 782 C C . SER A 1 104 ? 40.560 -19.139 18.866 1.00 18.75 101 SER A C 1
ATOM 783 O O . SER A 1 104 ? 40.879 -20.022 19.654 1.00 21.09 101 SER A O 1
ATOM 788 N N . THR A 1 105 ? 41.195 -18.933 17.718 1.00 20.66 102 THR A N 1
ATOM 789 C CA . THR A 1 105 ? 42.389 -19.685 17.337 1.00 20.92 102 THR A CA 1
ATOM 790 C C . THR A 1 105 ? 43.626 -18.834 17.654 1.00 22.27 102 THR A C 1
ATOM 791 O O . THR A 1 105 ? 44.140 -18.098 16.813 1.00 19.39 102 THR A O 1
ATOM 795 N N . GLY A 1 106 ? 44.078 -18.934 18.902 1.00 29.41 103 GLY A N 1
ATOM 796 C CA . GLY A 1 106 ? 45.092 -18.042 19.444 1.00 21.91 103 GLY A CA 1
ATOM 797 C C . GLY A 1 106 ? 46.413 -18.190 18.740 1.00 24.40 103 GLY A C 1
ATOM 798 O O . GLY A 1 106 ? 47.274 -17.316 18.808 1.00 26.16 103 GLY A O 1
ATOM 799 N N . ARG A 1 107 ? 46.565 -19.306 18.045 1.00 21.26 104 ARG A N 1
ATOM 800 C CA . ARG A 1 107 ? 47.743 -19.510 17.241 1.00 19.99 104 ARG A CA 1
ATOM 801 C C . ARG A 1 107 ? 47.889 -18.457 16.140 1.00 22.49 104 ARG A C 1
ATOM 802 O O . ARG A 1 107 ? 49.001 -18.116 15.774 1.00 26.53 104 ARG A O 1
ATOM 810 N N . PHE A 1 108 ? 46.779 -17.931 15.626 1.00 20.24 105 PHE A N 1
ATOM 811 C CA . PHE A 1 108 ? 46.839 -16.972 14.517 1.00 20.38 105 PHE A CA 1
ATOM 812 C C . PHE A 1 108 ? 47.000 -15.542 15.035 1.00 20.33 105 PHE A C 1
ATOM 813 O O . PHE A 1 108 ? 46.091 -15.004 15.653 1.00 21.05 105 PHE A O 1
ATOM 821 N N . ILE A 1 109 ? 48.145 -14.921 14.765 1.00 22.71 106 ILE A N 1
ATOM 822 C CA . ILE A 1 109 ? 48.401 -13.541 15.190 1.00 19.34 106 ILE A CA 1
ATOM 823 C C . ILE A 1 109 ? 48.118 -12.547 14.074 1.00 20.24 106 ILE A C 1
ATOM 824 O O . ILE A 1 109 ? 48.784 -12.556 13.052 1.00 22.02 106 ILE A O 1
ATOM 829 N N . LEU A 1 110 ? 47.130 -11.685 14.253 1.00 19.56 107 LEU A N 1
ATOM 830 C CA . LEU A 1 110 ? 46.823 -10.726 13.199 1.00 21.45 107 LEU A CA 1
ATOM 831 C C . LEU A 1 110 ? 48.027 -9.811 13.004 1.00 18.64 107 LEU A C 1
ATOM 832 O O . LEU A 1 110 ? 48.596 -9.316 13.978 1.00 20.39 107 LEU A O 1
ATOM 837 N N . ARG A 1 111 ? 48.417 -9.609 11.746 1.00 20.43 108 ARG A N 1
ATOM 838 C CA . ARG A 1 111 ? 49.568 -8.770 11.411 1.00 18.38 108 ARG A CA 1
ATOM 839 C C . ARG A 1 111 ? 49.175 -7.505 10.643 1.00 21.45 108 ARG A C 1
ATOM 840 O O . ARG A 1 111 ? 49.730 -6.434 10.877 1.00 27.86 108 ARG A O 1
ATOM 848 N N . GLN A 1 112 ? 48.207 -7.625 9.742 1.00 22.19 109 GLN A N 1
ATOM 849 C CA . GLN A 1 112 ? 47.745 -6.490 8.971 1.00 14.95 109 GLN A CA 1
ATOM 850 C C . GLN A 1 112 ? 46.272 -6.655 8.640 1.00 22.17 109 GLN A C 1
ATOM 851 O O . GLN A 1 112 ? 45.808 -7.750 8.339 1.00 20.23 109 GLN A O 1
ATOM 857 N N . ASP A 1 113 ? 45.536 -5.552 8.701 1.00 26.87 110 ASP A N 1
ATOM 858 C CA . ASP A 1 113 ? 44.102 -5.555 8.431 1.00 25.45 110 ASP A CA 1
ATOM 859 C C . ASP A 1 113 ? 43.763 -4.747 7.177 1.00 28.90 110 ASP A C 1
ATOM 860 O O . ASP A 1 113 ? 43.721 -3.512 7.201 1.00 26.84 110 ASP A O 1
ATOM 865 N N . ASN A 1 114 ? 43.516 -5.462 6.086 1.00 23.78 111 ASN A N 1
ATOM 866 C CA . ASN A 1 114 ? 43.200 -4.834 4.815 1.00 24.91 111 ASN A CA 1
ATOM 867 C C . ASN A 1 114 ? 41.782 -5.094 4.424 1.00 20.91 111 ASN A C 1
ATOM 868 O O . ASN A 1 114 ? 41.474 -5.223 3.241 1.00 26.30 111 ASN A O 1
ATOM 873 N N . SER A 1 115 ? 40.913 -5.198 5.412 1.00 22.05 112 SER A N 1
ATOM 874 C CA . SER A 1 115 ? 39.521 -5.442 5.102 1.00 27.16 112 SER A CA 1
ATOM 875 C C . SER A 1 115 ? 38.847 -4.172 4.564 1.00 31.83 112 SER A C 1
ATOM 876 O O . SER A 1 115 ? 37.740 -4.240 4.025 1.00 38.44 112 SER A O 1
ATOM 879 N N . GLY A 1 116 ? 39.523 -3.027 4.696 1.00 23.18 113 GLY A N 1
ATOM 880 C CA . GLY A 1 116 ? 39.012 -1.757 4.203 1.00 19.52 113 GLY A CA 1
ATOM 881 C C . GLY A 1 116 ? 38.925 -1.688 2.685 1.00 33.74 113 GLY A C 1
ATOM 882 O O . GLY A 1 116 ? 38.026 -1.040 2.140 1.00 38.10 113 GLY A O 1
ATOM 883 N N . ASP A 1 117 ? 39.852 -2.364 2.003 1.00 29.90 114 ASP A N 1
ATOM 884 C CA . ASP A 1 117 ? 39.938 -2.340 0.539 1.00 32.01 114 ASP A CA 1
ATOM 885 C C . ASP A 1 117 ? 38.871 -3.214 -0.131 1.00 32.18 114 ASP A C 1
ATOM 886 O O . ASP A 1 117 ? 38.928 -4.429 -0.039 1.00 29.38 114 ASP A O 1
ATOM 891 N N . PRO A 1 118 ? 37.903 -2.581 -0.819 1.00 30.66 115 PRO A N 1
ATOM 892 C CA . PRO A 1 118 ? 36.726 -3.209 -1.428 1.00 27.73 115 PRO A CA 1
ATOM 893 C C . PRO A 1 118 ? 37.019 -4.024 -2.685 1.00 31.33 115 PRO A C 1
ATOM 894 O O . PRO A 1 118 ? 36.188 -4.835 -3.090 1.00 32.01 115 PRO A O 1
ATOM 898 N N . VAL A 1 119 ? 38.164 -3.795 -3.314 1.00 36.92 116 VAL A N 1
ATOM 899 C CA . VAL A 1 119 ? 38.539 -4.591 -4.476 1.00 45.97 116 VAL A CA 1
ATOM 900 C C . VAL A 1 119 ? 39.236 -5.867 -4.010 1.00 37.42 116 VAL A C 1
ATOM 901 O O . VAL A 1 119 ? 39.302 -6.864 -4.737 1.00 43.64 116 VAL A O 1
ATOM 905 N N . ASP A 1 120 ? 39.728 -5.863 -2.776 1.00 30.15 117 ASP A N 1
ATOM 906 C CA . ASP A 1 120 ? 40.412 -7.037 -2.225 1.00 29.21 117 ASP A CA 1
ATOM 907 C C . ASP A 1 120 ? 40.584 -6.988 -0.698 1.00 25.46 117 ASP A C 1
ATOM 908 O O . ASP A 1 120 ? 41.704 -6.949 -0.218 1.00 25.98 117 ASP A O 1
ATOM 913 N N . PRO A 1 121 ? 39.483 -6.996 0.058 1.00 25.01 118 PRO A N 1
ATOM 914 C CA . PRO A 1 121 ? 39.550 -6.973 1.523 1.00 20.68 118 PRO A CA 1
ATOM 915 C C . PRO A 1 121 ? 39.964 -8.320 2.104 1.00 21.30 118 PRO A C 1
ATOM 916 O O . PRO A 1 121 ? 39.361 -9.354 1.809 1.00 21.72 118 PRO A O 1
ATOM 920 N N . HIS A 1 122 ? 40.995 -8.303 2.934 1.00 19.00 119 HIS A N 1
ATOM 921 C CA . HIS A 1 122 ? 41.461 -9.520 3.547 1.00 16.36 119 HIS A CA 1
ATOM 922 C C . HIS A 1 122 ? 42.141 -9.144 4.829 1.00 17.08 119 HIS A C 1
ATOM 923 O O . HIS A 1 122 ? 42.361 -7.977 5.085 1.00 22.22 119 HIS A O 1
ATOM 930 N N . LYS A 1 123 ? 42.462 -10.139 5.641 1.00 17.84 120 LYS A N 1
ATOM 931 C CA . LYS A 1 123 ? 43.293 -9.941 6.818 1.00 20.44 120 LYS A CA 1
ATOM 932 C C . LYS A 1 123 ? 44.477 -10.884 6.747 1.00 19.38 120 LYS A C 1
ATOM 933 O O . LYS A 1 123 ? 44.340 -12.012 6.296 1.00 17.64 120 LYS A O 1
ATOM 939 N N . VAL A 1 124 ? 45.629 -10.410 7.207 1.00 21.27 121 VAL A N 1
ATOM 940 C CA . VAL A 1 124 ? 46.877 -11.163 7.161 1.00 18.92 121 VAL A CA 1
ATOM 941 C C . VAL A 1 124 ? 47.308 -11.699 8.532 1.00 18.26 121 VAL A C 1
ATOM 942 O O . VAL A 1 124 ? 47.467 -10.929 9.480 1.00 20.24 121 VAL A O 1
ATOM 946 N N . TYR A 1 125 ? 47.503 -13.011 8.635 1.00 14.59 122 TYR A N 1
ATOM 947 C CA . TYR A 1 125 ? 47.876 -13.633 9.902 1.00 16.95 122 TYR A CA 1
ATOM 948 C C . TYR A 1 125 ? 49.255 -14.281 9.887 1.00 17.91 122 TYR A C 1
ATOM 949 O O . TYR A 1 125 ? 49.694 -14.787 8.867 1.00 18.89 122 TYR A O 1
ATOM 958 N N . GLU A 1 126 ? 49.928 -14.277 11.034 1.00 18.36 123 GLU A N 1
ATOM 959 C CA . GLU A 1 126 ? 51.174 -15.020 11.188 1.00 20.29 123 GLU A CA 1
ATOM 960 C C . GLU A 1 126 ? 51.020 -16.098 12.238 1.00 20.11 123 GLU A C 1
ATOM 961 O O . GLU A 1 126 ? 50.315 -15.914 13.219 1.00 20.09 123 GLU A O 1
ATOM 967 N N . LEU A 1 127 ? 51.686 -17.222 12.018 1.00 19.49 124 LEU A N 1
ATOM 968 C CA . LEU A 1 127 ? 51.708 -18.317 12.975 1.00 21.53 124 LEU A CA 1
ATOM 969 C C . LEU A 1 127 ? 52.483 -17.889 14.222 1.00 21.10 124 LEU A C 1
ATOM 970 O O . LEU A 1 127 ? 53.582 -17.359 14.114 1.00 23.73 124 LEU A O 1
ATOM 975 N N . SER A 1 128 ? 51.905 -18.102 15.400 1.00 19.71 125 SER A N 1
ATOM 976 C CA . SER A 1 128 ? 52.501 -17.602 16.635 1.00 21.20 125 SER A CA 1
ATOM 977 C C . SER A 1 128 ? 53.890 -18.172 16.840 1.00 26.30 125 SER A C 1
ATOM 978 O O . SER A 1 128 ? 54.076 -19.386 16.795 1.00 27.65 125 SER A O 1
ATOM 981 N N . ARG A 1 129 ? 54.846 -17.279 17.084 1.00 24.97 126 ARG A N 1
ATOM 982 C CA . ARG A 1 129 ? 56.238 -17.646 17.289 1.00 25.04 126 ARG A CA 1
ATOM 983 C C . ARG A 1 129 ? 56.527 -18.248 18.667 1.00 30.39 126 ARG A C 1
ATOM 984 O O . ARG A 1 129 ? 57.688 -18.480 19.008 1.00 34.71 126 ARG A O 1
ATOM 992 N N . GLU A 1 130 ? 55.484 -18.495 19.458 1.00 30.26 127 GLU A N 1
ATOM 993 C CA . GLU A 1 130 ? 55.659 -19.154 20.757 1.00 29.37 127 GLU A CA 1
ATOM 994 C C . GLU A 1 130 ? 54.763 -20.395 20.980 1.00 25.94 127 GLU A C 1
ATOM 995 O O . GLU A 1 130 ? 54.365 -20.692 22.099 1.00 31.08 127 GLU A O 1
ATOM 1001 N N . LEU A 1 131 ? 54.458 -21.118 19.909 1.00 23.47 128 LEU A N 1
ATOM 1002 C CA . LEU A 1 131 ? 53.849 -22.439 20.020 1.00 28.43 128 LEU A CA 1
ATOM 1003 C C . LEU A 1 131 ? 54.855 -23.407 20.670 1.00 39.11 128 LEU A C 1
ATOM 1004 O O . LEU A 1 131 ? 55.923 -23.672 20.117 1.00 41.37 128 LEU A O 1
ATOM 1009 N N . GLY A 1 132 ? 54.525 -23.921 21.850 1.00 39.37 129 GLY A N 1
ATOM 1010 C CA . GLY A 1 132 ? 55.384 -24.882 22.525 1.00 32.85 129 GLY A CA 1
ATOM 1011 C C . GLY A 1 132 ? 54.767 -26.270 22.472 1.00 47.24 129 GLY A C 1
ATOM 1012 O O . GLY A 1 132 ? 55.148 -27.091 21.640 1.00 57.36 129 GLY A O 1
ATOM 1013 N N . SER A 1 133 ? 53.815 -26.524 23.370 1.00 43.17 130 SER A N 1
ATOM 1014 C CA . SER A 1 133 ? 52.968 -27.721 23.344 1.00 32.63 130 SER A CA 1
ATOM 1015 C C . SER A 1 133 ? 52.107 -27.774 24.605 1.00 40.73 130 SER A C 1
ATOM 1016 O O . SER A 1 133 ? 52.189 -26.890 25.466 1.00 34.99 130 SER A O 1
ATOM 1018 N N . ARG B 1 12 ? 82.872 1.884 -10.833 1.00 39.81 9 ARG B N 1
ATOM 1019 C CA . ARG B 1 12 ? 83.936 0.954 -11.207 1.00 31.59 9 ARG B CA 1
ATOM 1020 C C . ARG B 1 12 ? 83.409 -0.471 -11.306 1.00 25.55 9 ARG B C 1
ATOM 1021 O O . ARG B 1 12 ? 83.965 -1.299 -12.021 1.00 28.50 9 ARG B O 1
ATOM 1023 N N . VAL B 1 13 ? 82.322 -0.740 -10.590 1.00 26.01 10 VAL B N 1
ATOM 1024 C CA . VAL B 1 13 ? 81.718 -2.067 -10.531 1.00 22.39 10 VAL B CA 1
ATOM 1025 C C . VAL B 1 13 ? 80.267 -2.039 -10.994 1.00 17.00 10 VAL B C 1
ATOM 1026 O O . VAL B 1 13 ? 79.559 -1.056 -10.836 1.00 18.16 10 VAL B O 1
ATOM 1030 N N . LEU B 1 14 ? 79.831 -3.137 -11.575 1.00 17.95 11 LEU B N 1
ATOM 1031 C CA . LEU B 1 14 ? 78.455 -3.279 -11.974 1.00 14.79 11 LEU B CA 1
ATOM 1032 C C . LEU B 1 14 ? 77.626 -3.440 -10.709 1.00 19.62 11 LEU B C 1
ATOM 1033 O O . LEU B 1 14 ? 78.143 -3.894 -9.693 1.00 22.84 11 LEU B O 1
ATOM 1038 N N . PHE B 1 15 ? 76.351 -3.068 -10.767 1.00 17.37 12 PHE B N 1
ATOM 1039 C CA . PHE B 1 15 ? 75.451 -3.179 -9.618 1.00 16.17 12 PHE B CA 1
ATOM 1040 C C . PHE B 1 15 ? 75.537 -4.566 -8.967 1.00 15.20 12 PHE B C 1
ATOM 1041 O O . PHE B 1 15 ? 75.573 -4.694 -7.739 1.00 18.11 12 PHE B O 1
ATOM 1049 N N . GLY B 1 16 ? 75.609 -5.595 -9.802 1.00 15.69 13 GLY B N 1
ATOM 1050 C CA . GLY B 1 16 ? 75.581 -6.966 -9.335 1.00 17.28 13 GLY B CA 1
ATOM 1051 C C . GLY B 1 16 ? 76.690 -7.288 -8.367 1.00 18.22 13 GLY B C 1
ATOM 1052 O O . GLY B 1 16 ? 76.466 -7.912 -7.342 1.00 19.35 13 GLY B O 1
ATOM 1053 N N . ASP B 1 17 ? 77.897 -6.858 -8.708 1.00 21.70 14 ASP B N 1
ATOM 1054 C CA . ASP B 1 17 ? 79.080 -7.074 -7.882 1.00 20.27 14 ASP B CA 1
ATOM 1055 C C . ASP B 1 17 ? 79.021 -6.199 -6.649 1.00 18.39 14 ASP B C 1
ATOM 1056 O O . ASP B 1 17 ? 79.425 -6.617 -5.561 1.00 19.55 14 ASP B O 1
ATOM 1061 N N . TRP B 1 18 ? 78.492 -4.992 -6.820 1.00 16.60 15 TRP B N 1
ATOM 1062 C CA . TRP B 1 18 ? 78.298 -4.093 -5.702 1.00 19.65 15 TRP B CA 1
ATOM 1063 C C . TRP B 1 18 ? 77.360 -4.699 -4.680 1.00 16.04 15 TRP B C 1
ATOM 1064 O O . TRP B 1 18 ? 77.656 -4.689 -3.493 1.00 18.28 15 TRP B O 1
ATOM 1075 N N . LEU B 1 19 ? 76.224 -5.209 -5.145 1.00 18.03 16 LEU B N 1
ATOM 1076 C CA . LEU B 1 19 ? 75.214 -5.757 -4.243 1.00 16.62 16 LEU B CA 1
ATOM 1077 C C . LEU B 1 19 ? 75.711 -6.988 -3.504 1.00 19.13 16 LEU B C 1
ATOM 1078 O O . LEU B 1 19 ? 75.499 -7.105 -2.304 1.00 22.64 16 LEU B O 1
ATOM 1083 N N . LEU B 1 20 ? 76.372 -7.907 -4.196 1.00 17.22 17 LEU B N 1
ATOM 1084 C CA . LEU B 1 20 ? 76.920 -9.084 -3.513 1.00 17.74 17 LEU B CA 1
ATOM 1085 C C . LEU B 1 20 ? 77.862 -8.667 -2.393 1.00 20.76 17 LEU B C 1
ATOM 1086 O O . LEU B 1 20 ? 77.861 -9.252 -1.315 1.00 20.23 17 LEU B O 1
ATOM 1091 N N . GLY B 1 21 ? 78.672 -7.651 -2.660 1.00 22.97 18 GLY B N 1
ATOM 1092 C CA . GLY B 1 21 ? 79.558 -7.113 -1.655 1.00 19.57 18 GLY B CA 1
ATOM 1093 C C . GLY B 1 21 ? 78.789 -6.737 -0.414 1.00 22.26 18 GLY B C 1
ATOM 1094 O O . GLY B 1 21 ? 79.245 -6.986 0.704 1.00 21.08 18 GLY B O 1
ATOM 1095 N N . GLU B 1 22 ? 77.615 -6.137 -0.610 1.00 20.26 19 GLU B N 1
ATOM 1096 C CA . GLU B 1 22 ? 76.812 -5.645 0.504 1.00 22.33 19 GLU B CA 1
ATOM 1097 C C . GLU B 1 22 ? 76.089 -6.795 1.174 1.00 21.28 19 GLU B C 1
ATOM 1098 O O . GLU B 1 22 ? 75.895 -6.794 2.388 1.00 22.89 19 GLU B O 1
ATOM 1104 N N . VAL B 1 23 ? 75.690 -7.780 0.381 1.00 18.73 20 VAL B N 1
ATOM 1105 C CA . VAL B 1 23 ? 75.113 -8.982 0.959 1.00 19.65 20 VAL B CA 1
ATOM 1106 C C . VAL B 1 23 ? 76.128 -9.569 1.929 1.00 19.09 20 VAL B C 1
ATOM 1107 O O . VAL B 1 23 ? 75.813 -9.832 3.085 1.00 19.89 20 VAL B O 1
ATOM 1111 N N . SER B 1 24 ? 77.354 -9.737 1.433 1.00 22.97 21 SER B N 1
ATOM 1112 C CA . SER B 1 24 ? 78.450 -10.353 2.169 1.00 21.72 21 SER B CA 1
ATOM 1113 C C . SER B 1 24 ? 78.857 -9.539 3.374 1.00 22.05 21 SER B C 1
ATOM 1114 O O . SER B 1 24 ? 79.367 -10.090 4.337 1.00 26.86 21 SER B O 1
ATOM 1117 N N . SER B 1 25 ? 78.630 -8.232 3.326 1.00 20.25 22 SER B N 1
ATOM 1118 C CA . SER B 1 25 ? 78.930 -7.371 4.463 1.00 17.64 22 SER B CA 1
ATOM 1119 C C . SER B 1 25 ? 78.043 -7.717 5.653 1.00 19.85 22 SER B C 1
ATOM 1120 O O . SER B 1 25 ? 78.401 -7.480 6.794 1.00 23.82 22 SER B O 1
ATOM 1123 N N . GLY B 1 26 ? 76.874 -8.277 5.367 1.00 27.87 23 GLY B N 1
ATOM 1124 C CA . GLY B 1 26 ? 75.893 -8.617 6.383 1.00 25.62 23 GLY B CA 1
ATOM 1125 C C . GLY B 1 26 ? 75.338 -7.457 7.197 1.00 23.47 23 GLY B C 1
ATOM 1126 O O . GLY B 1 26 ? 74.576 -7.677 8.125 1.00 31.58 23 GLY B O 1
ATOM 1127 N N . GLN B 1 27 ? 75.697 -6.225 6.859 1.00 20.99 24 GLN B N 1
ATOM 1128 C CA . GLN B 1 27 ? 75.291 -5.075 7.661 1.00 22.89 24 GLN B CA 1
ATOM 1129 C C . GLN B 1 27 ? 73.952 -4.417 7.272 1.00 23.94 24 GLN B C 1
ATOM 1130 O O . GLN B 1 27 ? 73.647 -3.304 7.717 1.00 28.40 24 GLN B O 1
ATOM 1136 N N . TYR B 1 28 ? 73.165 -5.106 6.446 1.00 21.33 25 TYR B N 1
ATOM 1137 C CA . TYR B 1 28 ? 71.842 -4.636 6.050 1.00 21.59 25 TYR B CA 1
ATOM 1138 C C . TYR B 1 28 ? 70.792 -5.662 6.435 1.00 23.64 25 TYR B C 1
ATOM 1139 O O . TYR B 1 28 ? 70.902 -6.830 6.090 1.00 24.57 25 TYR B O 1
ATOM 1148 N N . GLU B 1 29 ? 69.773 -5.225 7.156 1.00 23.46 26 GLU B N 1
ATOM 1149 C CA . GLU B 1 29 ? 68.721 -6.124 7.599 1.00 23.84 26 GLU B CA 1
ATOM 1150 C C . GLU B 1 29 ? 67.963 -6.756 6.422 1.00 26.86 26 GLU B C 1
ATOM 1151 O O . GLU B 1 29 ? 67.347 -6.052 5.610 1.00 21.91 26 GLU B O 1
ATOM 1157 N N . GLY B 1 30 ? 68.019 -8.084 6.327 1.00 25.05 27 GLY B N 1
ATOM 1158 C CA . GLY B 1 30 ? 67.255 -8.819 5.330 1.00 17.36 27 GLY B CA 1
ATOM 1159 C C . GLY B 1 30 ? 67.960 -9.065 4.003 1.00 19.07 27 GLY B C 1
ATOM 1160 O O . GLY B 1 30 ? 67.425 -9.735 3.129 1.00 22.16 27 GLY B O 1
ATOM 1161 N N . LEU B 1 31 ? 69.157 -8.514 3.849 1.00 19.22 28 LEU B N 1
ATOM 1162 C CA . LEU B 1 31 ? 69.957 -8.703 2.647 1.00 15.87 28 LEU B CA 1
ATOM 1163 C C . LEU B 1 31 ? 71.060 -9.680 3.027 1.00 17.89 28 LEU B C 1
ATOM 1164 O O . LEU B 1 31 ? 72.111 -9.291 3.534 1.00 17.20 28 LEU B O 1
ATOM 1169 N N . GLN B 1 32 ? 70.805 -10.962 2.817 1.00 17.73 29 GLN B N 1
ATOM 1170 C CA . GLN B 1 32 ? 71.679 -11.979 3.383 1.00 18.50 29 GLN B CA 1
ATOM 1171 C C . GLN B 1 32 ? 71.919 -13.152 2.439 1.00 18.74 29 GLN B C 1
ATOM 1172 O O . GLN B 1 32 ? 71.092 -13.463 1.582 1.00 17.86 29 GLN B O 1
ATOM 1178 N N . TRP B 1 33 ? 73.072 -13.793 2.604 1.00 19.23 30 TRP B N 1
ATOM 1179 C CA . TRP B 1 33 ? 73.345 -15.046 1.928 1.00 19.54 30 TRP B CA 1
ATOM 1180 C C . TRP B 1 33 ? 72.459 -16.078 2.573 1.00 19.17 30 TRP B C 1
ATOM 1181 O O . TRP B 1 33 ? 72.230 -16.017 3.777 1.00 21.39 30 TRP B O 1
ATOM 1192 N N . LEU B 1 34 ? 71.957 -17.020 1.784 1.00 19.06 31 LEU B N 1
ATOM 1193 C CA . LEU B 1 34 ? 71.118 -18.075 2.337 1.00 20.78 31 LEU B CA 1
ATOM 1194 C C . LEU B 1 34 ? 71.802 -19.438 2.311 1.00 23.21 31 LEU B C 1
ATOM 1195 O O . LEU B 1 34 ? 71.303 -20.397 2.891 1.00 25.78 31 LEU B O 1
ATOM 1200 N N . ASN B 1 35 ? 72.941 -19.524 1.635 1.00 24.60 32 ASN B N 1
ATOM 1201 C CA . ASN B 1 35 ? 73.726 -20.748 1.658 1.00 21.37 32 ASN B CA 1
ATOM 1202 C C . ASN B 1 35 ? 75.232 -20.498 1.796 1.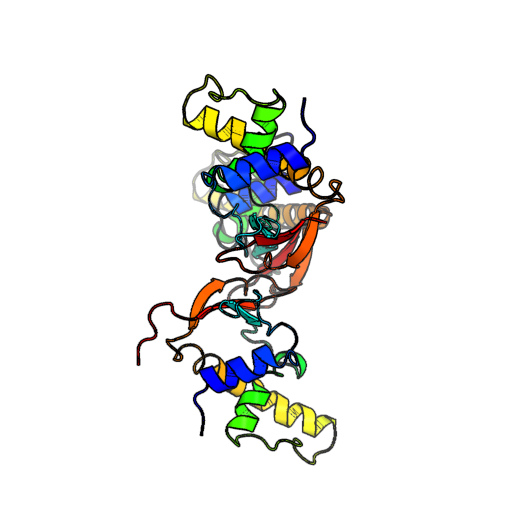00 28.02 32 ASN B C 1
ATOM 1203 O O . ASN B 1 35 ? 75.684 -19.347 1.770 1.00 24.74 32 ASN B O 1
ATOM 1208 N N . GLU B 1 36 ? 75.989 -21.588 1.962 1.00 31.40 33 GLU B N 1
ATOM 1209 C CA . GLU B 1 36 ? 77.437 -21.540 2.193 1.00 24.93 33 GLU B CA 1
ATOM 1210 C C . GLU B 1 36 ? 78.206 -21.325 0.903 1.00 20.60 33 GLU B C 1
ATOM 1211 O O . GLU B 1 36 ? 79.217 -20.624 0.875 1.00 27.19 33 GLU B O 1
ATOM 1213 N N . ALA B 1 37 ? 77.719 -21.934 -0.172 1.00 21.81 34 ALA B N 1
ATOM 1214 C CA . ALA B 1 37 ? 78.248 -21.664 -1.497 1.00 21.01 34 ALA B CA 1
ATOM 1215 C C . ALA B 1 37 ? 78.234 -20.173 -1.760 1.00 25.66 34 ALA B C 1
ATOM 1216 O O . ALA B 1 37 ? 79.068 -19.677 -2.505 1.00 34.44 34 ALA B O 1
ATOM 1218 N N . ARG B 1 38 ? 77.317 -19.464 -1.110 1.00 24.05 35 ARG B N 1
ATOM 1219 C CA . ARG B 1 38 ? 77.062 -18.063 -1.400 1.00 19.31 35 ARG B CA 1
ATOM 1220 C C . ARG B 1 38 ? 76.573 -17.836 -2.825 1.00 21.39 35 ARG B C 1
ATOM 1221 O O . ARG B 1 38 ? 77.057 -16.944 -3.511 1.00 25.57 35 ARG B O 1
ATOM 1229 N N . THR B 1 39 ? 75.636 -18.671 -3.276 1.00 25.56 36 THR B N 1
ATOM 1230 C CA . THR B 1 39 ? 75.016 -18.473 -4.588 1.00 25.66 36 THR B CA 1
ATOM 1231 C C . THR B 1 39 ? 73.508 -18.230 -4.481 1.00 26.83 36 THR B C 1
ATOM 1232 O O . THR B 1 39 ? 72.826 -18.051 -5.501 1.00 26.51 36 THR B O 1
ATOM 1236 N N . VAL B 1 40 ? 72.993 -18.239 -3.249 1.00 20.59 37 VAL B N 1
ATOM 1237 C CA . VAL B 1 40 ? 71.587 -17.944 -2.997 1.00 18.65 37 VAL B CA 1
ATOM 1238 C C . VAL B 1 40 ? 71.520 -16.871 -1.933 1.00 17.86 37 VAL B C 1
ATOM 1239 O O . VAL B 1 40 ? 72.161 -16.981 -0.903 1.00 19.80 37 VAL B O 1
ATOM 1243 N N . PHE B 1 41 ? 70.765 -15.813 -2.205 1.00 18.92 38 PHE B N 1
ATOM 1244 C CA . PHE B 1 41 ? 70.597 -14.725 -1.251 1.00 15.25 38 PHE B CA 1
ATOM 1245 C C . PHE B 1 41 ? 69.174 -14.179 -1.321 1.00 17.76 38 PHE B C 1
ATOM 1246 O O . PHE B 1 41 ? 68.451 -14.445 -2.278 1.00 17.93 38 PHE B O 1
ATOM 1254 N N . ARG B 1 42 ? 68.776 -13.448 -0.283 1.00 21.68 39 ARG B N 1
ATOM 1255 C CA . ARG B 1 42 ? 67.503 -12.731 -0.263 1.00 18.56 39 ARG B CA 1
ATOM 1256 C C . ARG B 1 42 ? 67.729 -11.220 -0.265 1.00 16.06 39 ARG B C 1
ATOM 1257 O O . ARG B 1 42 ? 68.786 -10.733 0.143 1.00 15.87 39 ARG B O 1
ATOM 1265 N N . VAL B 1 43 ? 66.714 -10.501 -0.737 1.00 17.44 40 VAL B N 1
ATOM 1266 C CA . VAL B 1 43 ? 66.729 -9.050 -0.897 1.00 14.82 40 VAL B CA 1
ATOM 1267 C C . VAL B 1 43 ? 65.399 -8.514 -0.380 1.00 14.77 40 VAL B C 1
ATOM 1268 O O . VAL B 1 43 ? 64.358 -8.959 -0.853 1.00 16.99 40 VAL B O 1
ATOM 1272 N N . PRO B 1 44 ? 65.417 -7.563 0.582 1.00 16.21 41 PRO B N 1
ATOM 1273 C CA . PRO B 1 44 ? 64.166 -6.957 1.075 1.00 22.35 41 PRO B CA 1
ATOM 1274 C C . PRO B 1 44 ? 63.307 -6.350 -0.050 1.00 20.10 41 PRO B C 1
ATOM 1275 O O . PRO B 1 44 ? 63.820 -5.633 -0.909 1.00 17.24 41 PRO B O 1
ATOM 1279 N N . TRP B 1 45 ? 62.012 -6.634 -0.044 1.00 15.64 42 TRP B N 1
ATOM 1280 C CA . TRP B 1 45 ? 61.181 -6.246 -1.174 1.00 17.17 42 TRP B CA 1
ATOM 1281 C C . TRP B 1 45 ? 59.751 -5.907 -0.756 1.00 17.60 42 TRP B C 1
ATOM 1282 O O . TRP B 1 45 ? 58.798 -6.572 -1.160 1.00 16.68 42 TRP B O 1
ATOM 1293 N N . LYS B 1 46 ? 59.624 -4.856 0.048 1.00 15.75 43 LYS B N 1
ATOM 1294 C CA . LYS B 1 46 ? 58.325 -4.366 0.467 1.00 16.95 43 LYS B CA 1
ATOM 1295 C C . LYS B 1 46 ? 57.660 -3.610 -0.680 1.00 20.41 43 LYS B C 1
ATOM 1296 O O . LYS B 1 46 ? 58.298 -2.806 -1.363 1.00 18.00 43 LYS B O 1
ATOM 1300 N N . HIS B 1 47 ? 56.381 -3.890 -0.916 1.00 20.09 44 HIS B N 1
ATOM 1301 C CA . HIS B 1 47 ? 55.613 -3.144 -1.904 1.00 19.84 44 HIS B CA 1
ATOM 1302 C C . HIS B 1 47 ? 54.925 -2.019 -1.153 1.00 15.32 44 HIS B C 1
ATOM 1303 O O . HIS B 1 47 ? 54.098 -2.278 -0.298 1.00 19.24 44 HIS B O 1
ATOM 1310 N N . PHE B 1 48 ? 55.290 -0.776 -1.443 1.00 17.13 45 PHE B N 1
ATOM 1311 C CA . PHE B 1 48 ? 54.859 0.365 -0.616 1.00 17.61 45 PHE B CA 1
ATOM 1312 C C . PHE B 1 48 ? 53.519 1.048 -0.975 1.00 18.98 45 PHE B C 1
ATOM 1313 O O . PHE B 1 48 ? 53.031 1.866 -0.206 1.00 21.28 45 PHE B O 1
ATOM 1321 N N . GLY B 1 49 ? 52.932 0.721 -2.126 1.00 18.15 46 GLY B N 1
ATOM 1322 C CA . GLY B 1 49 ? 51.753 1.419 -2.604 1.00 18.24 46 GLY B CA 1
ATOM 1323 C C . GLY B 1 49 ? 52.060 2.872 -2.909 1.00 18.50 46 GLY B C 1
ATOM 1324 O O . GLY B 1 49 ? 53.075 3.169 -3.527 1.00 19.29 46 GLY B O 1
ATOM 1325 N N . ARG B 1 50 ? 51.189 3.779 -2.472 1.00 21.44 47 ARG B N 1
ATOM 1326 C CA . ARG B 1 50 ? 51.441 5.219 -2.603 1.00 22.71 47 ARG B CA 1
ATOM 1327 C C . ARG B 1 50 ? 52.040 5.827 -1.334 1.00 22.25 47 ARG B C 1
ATOM 1328 O O . ARG B 1 50 ? 52.160 7.043 -1.217 1.00 23.05 47 ARG B O 1
ATOM 1336 N N . ARG B 1 51 ? 52.401 4.975 -0.382 1.00 19.80 48 ARG B N 1
ATOM 1337 C CA . ARG B 1 51 ? 52.911 5.425 0.904 1.00 20.87 48 ARG B CA 1
ATOM 1338 C C . ARG B 1 51 ? 54.381 5.853 0.843 1.00 22.04 48 ARG B C 1
ATOM 1339 O O . ARG B 1 51 ? 55.202 5.219 0.177 1.00 20.86 48 ARG B O 1
ATOM 1347 N N . ASP B 1 52 ? 54.685 6.945 1.543 1.00 25.93 49 ASP B N 1
ATOM 1348 C CA . ASP B 1 52 ? 56.042 7.452 1.686 1.00 26.12 49 ASP B CA 1
ATOM 1349 C C . ASP B 1 52 ? 56.922 6.394 2.311 1.00 25.05 49 ASP B C 1
ATOM 1350 O O . ASP B 1 52 ? 56.490 5.693 3.237 1.00 24.12 49 ASP B O 1
ATOM 1355 N N . LEU B 1 53 ? 58.163 6.300 1.839 1.00 21.54 50 LEU B N 1
ATOM 1356 C CA . LEU B 1 53 ? 59.115 5.384 2.450 1.00 22.26 50 LEU B CA 1
ATOM 1357 C C . LEU B 1 53 ? 59.746 6.017 3.691 1.00 19.61 50 LEU B C 1
ATOM 1358 O O . LEU B 1 53 ? 60.148 7.179 3.655 1.00 20.89 50 LEU B O 1
ATOM 1363 N N . ASP B 1 54 ? 59.800 5.255 4.783 1.00 17.82 51 ASP B N 1
ATOM 1364 C CA . ASP B 1 54 ? 60.501 5.659 5.997 1.00 20.36 51 ASP B CA 1
ATOM 1365 C C . ASP B 1 54 ? 61.974 5.390 5.779 1.00 20.68 51 ASP B C 1
ATOM 1366 O O . ASP B 1 54 ? 62.336 4.715 4.821 1.00 17.71 51 ASP B O 1
ATOM 1371 N N . GLU B 1 55 ? 62.816 5.893 6.682 1.00 19.41 52 GLU B N 1
ATOM 1372 C CA . GLU B 1 55 ? 64.256 5.712 6.573 1.00 18.63 52 GLU B CA 1
ATOM 1373 C C . GLU B 1 55 ? 64.626 4.243 6.542 1.00 17.57 52 GLU B C 1
ATOM 1374 O O . GLU B 1 55 ? 65.488 3.842 5.765 1.00 20.47 52 GLU B O 1
ATOM 1380 N N . GLU B 1 56 ? 63.984 3.442 7.383 1.00 19.02 53 GLU B N 1
ATOM 1381 C CA . GLU B 1 56 ? 64.277 2.007 7.439 1.00 24.66 53 GLU B CA 1
ATOM 1382 C C . GLU B 1 56 ? 63.890 1.248 6.164 1.00 19.48 53 GLU B C 1
ATOM 1383 O O . GLU B 1 56 ? 64.425 0.175 5.883 1.00 23.42 53 GLU B O 1
ATOM 1389 N N . ASP B 1 57 ? 62.978 1.830 5.397 1.00 18.47 54 ASP B N 1
ATOM 1390 C CA . ASP B 1 57 ? 62.528 1.261 4.129 1.00 20.80 54 ASP B CA 1
ATOM 1391 C C . ASP B 1 57 ? 63.569 1.387 3.000 1.00 21.48 54 ASP B C 1
ATOM 1392 O O . ASP B 1 57 ? 63.523 0.646 2.020 1.00 19.27 54 ASP B O 1
ATOM 1397 N N . ALA B 1 58 ? 64.496 2.330 3.131 1.00 19.97 55 ALA B N 1
ATOM 1398 C CA . ALA B 1 58 ? 65.367 2.707 2.026 1.00 17.35 55 ALA B CA 1
ATOM 1399 C C . ALA B 1 58 ? 66.889 2.611 2.298 1.00 19.81 55 ALA B C 1
ATOM 1400 O O . ALA B 1 58 ? 67.682 3.291 1.645 1.00 21.36 55 ALA B O 1
ATOM 1402 N N . GLN B 1 59 ? 67.304 1.768 3.240 1.00 19.17 56 GLN B N 1
ATOM 1403 C CA . GLN B 1 59 ? 68.714 1.708 3.611 1.00 18.52 56 GLN B CA 1
ATOM 1404 C C . GLN B 1 59 ? 69.578 1.256 2.451 1.00 17.70 56 GLN B C 1
ATOM 1405 O O . GLN B 1 59 ? 70.615 1.846 2.186 1.00 19.39 56 GLN B O 1
ATOM 1411 N N . ILE B 1 60 ? 69.165 0.203 1.763 1.00 16.55 57 ILE B N 1
ATOM 1412 C CA . ILE B 1 60 ? 69.987 -0.287 0.671 1.00 21.02 57 ILE B CA 1
ATOM 1413 C C . ILE B 1 60 ? 69.772 0.557 -0.573 1.00 15.43 57 ILE B C 1
ATOM 1414 O O . ILE B 1 60 ? 70.644 0.647 -1.416 1.00 15.49 57 ILE B O 1
ATOM 1419 N N . PHE B 1 61 ? 68.598 1.169 -0.671 1.00 17.67 58 PHE B N 1
ATOM 1420 C CA . PHE B 1 61 ? 68.288 2.068 -1.769 1.00 16.19 58 PHE B CA 1
ATOM 1421 C C . PHE B 1 61 ? 69.209 3.266 -1.649 1.00 15.48 58 PHE B C 1
ATOM 1422 O O . PHE B 1 61 ? 69.830 3.689 -2.619 1.00 16.51 58 PHE B O 1
ATOM 1430 N N . LYS B 1 62 ? 69.295 3.810 -0.445 1.00 16.96 59 LYS B N 1
ATOM 1431 C CA . LYS B 1 62 ? 70.188 4.925 -0.197 1.00 17.52 59 LYS B CA 1
ATOM 1432 C C . LYS B 1 62 ? 71.627 4.542 -0.468 1.00 16.33 59 LYS B C 1
ATOM 1433 O O . LYS B 1 62 ? 72.381 5.311 -1.053 1.00 17.26 59 LYS B O 1
ATOM 1439 N N . ALA B 1 63 ? 72.010 3.357 -0.009 1.00 15.68 60 ALA B N 1
ATOM 1440 C CA . ALA B 1 63 ? 73.390 2.926 -0.115 1.00 15.94 60 ALA B CA 1
ATOM 1441 C C . ALA B 1 63 ? 73.802 2.916 -1.581 1.00 18.79 60 ALA B C 1
ATOM 1442 O O . ALA B 1 63 ? 74.930 3.261 -1.926 1.00 21.60 60 ALA B O 1
ATOM 1444 N N . TRP B 1 64 ? 72.870 2.522 -2.444 1.00 16.34 61 TRP B N 1
ATOM 1445 C CA . TRP B 1 64 ? 73.114 2.489 -3.877 1.00 16.11 61 TRP B CA 1
ATOM 1446 C C . TRP B 1 64 ? 73.296 3.913 -4.406 1.00 18.12 61 TRP B C 1
ATOM 1447 O O . TRP B 1 64 ? 74.226 4.190 -5.179 1.00 20.32 61 TRP B O 1
ATOM 1458 N N . ALA B 1 65 ? 72.405 4.808 -3.976 1.00 18.01 62 ALA B N 1
ATOM 1459 C CA . ALA B 1 65 ? 72.456 6.218 -4.348 1.00 17.09 62 ALA B CA 1
ATOM 1460 C C . ALA B 1 65 ? 73.777 6.839 -3.905 1.00 22.15 62 ALA B C 1
ATOM 1461 O O . ALA B 1 65 ? 74.459 7.494 -4.690 1.00 21.63 62 ALA B O 1
ATOM 1463 N N . VAL B 1 66 ? 74.137 6.625 -2.642 1.00 22.50 63 VAL B N 1
ATOM 1464 C CA . VAL B 1 66 ? 75.420 7.089 -2.123 1.00 24.46 63 VAL B CA 1
ATOM 1465 C C . VAL B 1 66 ? 76.537 6.523 -2.977 1.00 28.32 63 VAL B C 1
ATOM 1466 O O . VAL B 1 66 ? 77.513 7.214 -3.285 1.00 28.89 63 VAL B O 1
ATOM 1470 N N . ALA B 1 67 ? 76.382 5.258 -3.357 1.00 24.49 64 ALA B N 1
ATOM 1471 C CA . ALA B 1 67 ? 77.411 4.553 -4.107 1.00 27.17 64 ALA B CA 1
ATOM 1472 C C . ALA B 1 67 ? 77.655 5.264 -5.419 1.00 30.30 64 ALA B C 1
ATOM 1473 O O . ALA B 1 67 ? 78.788 5.359 -5.887 1.00 32.79 64 ALA B O 1
ATOM 1475 N N . ARG B 1 68 ? 76.587 5.781 -6.005 1.00 22.80 65 ARG B N 1
ATOM 1476 C CA . ARG B 1 68 ? 76.692 6.399 -7.312 1.00 23.95 65 ARG B CA 1
ATOM 1477 C C . ARG B 1 68 ? 77.001 7.878 -7.251 1.00 26.74 65 ARG B C 1
ATOM 1478 O O . ARG B 1 68 ? 76.926 8.561 -8.267 1.00 34.58 65 ARG B O 1
ATOM 1486 N N . GLY B 1 69 ? 77.330 8.370 -6.064 1.00 23.84 66 GLY B N 1
ATOM 1487 C CA . GLY B 1 69 ? 77.625 9.773 -5.878 1.00 20.21 66 GLY B CA 1
ATOM 1488 C C . GLY B 1 69 ? 76.386 10.624 -6.020 1.00 19.31 66 GLY B C 1
ATOM 1489 O O . GLY B 1 69 ? 76.473 11.818 -6.224 1.00 20.57 66 GLY B O 1
ATOM 1490 N N . ARG B 1 70 ? 75.222 10.000 -5.905 1.00 27.14 67 ARG B N 1
ATOM 1491 C CA . ARG B 1 70 ? 73.955 10.707 -6.031 1.00 19.39 67 ARG B CA 1
ATOM 1492 C C . ARG B 1 70 ? 73.451 11.202 -4.694 1.00 16.69 67 ARG B C 1
ATOM 1493 O O . ARG B 1 70 ? 72.562 12.025 -4.632 1.00 22.65 67 ARG B O 1
ATOM 1497 N N . TRP B 1 71 ? 74.007 10.681 -3.616 1.00 22.31 68 TRP B N 1
ATOM 1498 C CA . TRP B 1 71 ? 73.682 11.188 -2.298 1.00 23.22 68 TRP B CA 1
ATOM 1499 C C . TRP B 1 71 ? 74.975 11.157 -1.498 1.00 20.46 68 TRP B C 1
ATOM 1500 O O . TRP B 1 71 ? 75.775 10.249 -1.661 1.00 22.75 68 TRP B O 1
ATOM 1511 N N . PRO B 1 72 ? 75.201 12.176 -0.663 1.00 22.63 69 PRO B N 1
ATOM 1512 C CA . PRO B 1 72 ? 76.372 12.270 0.211 1.00 20.36 69 PRO B CA 1
ATOM 1513 C C . PRO B 1 72 ? 76.395 11.168 1.245 1.00 26.54 69 PRO B C 1
ATOM 1514 O O . PRO B 1 72 ? 75.384 10.945 1.896 1.00 31.85 69 PRO B O 1
ATOM 1518 N N . PRO B 1 73 ? 77.542 10.494 1.408 1.00 27.24 70 PRO B N 1
ATOM 1519 C CA . PRO B 1 73 ? 77.668 9.436 2.414 1.00 34.21 70 PRO B CA 1
ATOM 1520 C C . PRO B 1 73 ? 77.284 9.910 3.808 1.00 38.12 70 PRO B C 1
ATOM 1521 O O . PRO B 1 73 ? 76.833 9.093 4.611 1.00 45.62 70 PRO B O 1
ATOM 1525 N N . SER B 1 74 ? 77.442 11.204 4.084 1.00 28.85 71 SER B N 1
ATOM 1526 C CA . SER B 1 74 ? 77.178 11.737 5.415 1.00 24.51 71 SER B CA 1
ATOM 1527 C C . SER B 1 74 ? 75.835 12.448 5.550 1.00 29.80 71 SER B C 1
ATOM 1528 O O . SER B 1 74 ? 75.540 13.029 6.587 1.00 38.42 71 SER B O 1
ATOM 1531 N N . GLY B 1 75 ? 75.021 12.408 4.506 1.00 27.81 72 GLY B N 1
ATOM 1532 C CA . GLY B 1 75 ? 73.699 12.991 4.580 1.00 33.89 72 GLY B CA 1
ATOM 1533 C C . GLY B 1 75 ? 73.723 14.487 4.368 1.00 35.65 72 GLY B C 1
ATOM 1534 O O . GLY B 1 75 ? 74.779 15.086 4.212 1.00 40.11 72 GLY B O 1
ATOM 1535 N N . VAL B 1 76 ? 72.545 15.096 4.386 1.00 34.64 73 VAL B N 1
ATOM 1536 C CA . VAL B 1 76 ? 72.401 16.483 3.985 1.00 35.36 73 VAL B CA 1
ATOM 1537 C C . VAL B 1 76 ? 72.621 17.435 5.148 1.00 35.84 73 VAL B C 1
ATOM 1538 O O . VAL B 1 76 ? 72.172 17.185 6.256 1.00 38.25 73 VAL B O 1
ATOM 1542 N N . ASN B 1 77 ? 73.327 18.527 4.880 1.00 46.84 74 ASN B N 1
ATOM 1543 C CA . ASN B 1 77 ? 73.533 19.567 5.871 1.00 36.55 74 ASN B CA 1
ATOM 1544 C C . ASN B 1 77 ? 72.241 20.344 6.067 1.00 43.24 74 ASN B C 1
ATOM 1545 O O . ASN B 1 77 ? 71.995 21.338 5.379 1.00 43.11 74 ASN B O 1
ATOM 1547 N N . LEU B 1 78 ? 71.413 19.858 6.992 1.00 38.18 75 LEU B N 1
ATOM 1548 C CA . LEU B 1 78 ? 70.139 20.487 7.337 1.00 36.10 75 LEU B CA 1
ATOM 1549 C C . LEU B 1 78 ? 69.776 20.196 8.793 1.00 33.11 75 LEU B C 1
ATOM 1550 O O . LEU B 1 78 ? 70.426 19.383 9.449 1.00 37.79 75 LEU B O 1
ATOM 1555 N N . PRO B 1 79 ? 68.742 20.875 9.307 1.00 36.13 76 PRO B N 1
ATOM 1556 C CA . PRO B 1 79 ? 68.162 20.518 10.607 1.00 38.47 76 PRO B CA 1
ATOM 1557 C C . PRO B 1 79 ? 67.558 19.113 10.533 1.00 40.40 76 PRO B C 1
ATOM 1558 O O . PRO B 1 79 ? 67.267 18.652 9.427 1.00 42.39 76 PRO B O 1
ATOM 1562 N N . PRO B 1 80 ? 67.376 18.439 11.686 1.00 40.25 77 PRO B N 1
ATOM 1563 C CA . PRO B 1 80 ? 66.936 17.036 11.681 1.00 38.10 77 PRO B CA 1
ATOM 1564 C C . PRO B 1 80 ? 65.623 16.814 10.935 1.00 34.59 77 PRO B C 1
ATOM 1565 O O . PRO B 1 80 ? 65.585 15.956 10.045 1.00 31.98 77 PRO B O 1
ATOM 1569 N N . PRO B 1 81 ? 64.564 17.573 11.282 1.00 38.07 78 PRO B N 1
ATOM 1570 C CA . PRO B 1 81 ? 63.274 17.377 10.611 1.00 29.94 78 PRO B CA 1
ATOM 1571 C C . PRO B 1 81 ? 63.405 17.626 9.122 1.00 27.25 78 PRO B C 1
ATOM 1572 O O . PRO B 1 81 ? 62.735 16.954 8.340 1.00 27.20 78 PRO B O 1
ATOM 1576 N N . GLU B 1 82 ? 64.286 18.561 8.763 1.00 26.55 79 GLU B N 1
ATOM 1577 C CA . GLU B 1 82 ? 64.479 19.037 7.394 1.00 28.32 79 GLU B CA 1
ATOM 1578 C C . GLU B 1 82 ? 65.308 18.071 6.571 1.00 29.34 79 GLU B C 1
ATOM 1579 O O . GLU B 1 82 ? 65.068 17.905 5.383 1.00 36.95 79 GLU B O 1
ATOM 1585 N N . ALA B 1 83 ? 66.296 17.451 7.207 1.00 32.93 80 ALA B N 1
ATOM 1586 C CA . ALA B 1 83 ? 67.098 16.420 6.565 1.00 29.73 80 ALA B CA 1
ATOM 1587 C C . ALA B 1 83 ? 66.268 15.162 6.321 1.00 24.76 80 ALA B C 1
ATOM 1588 O O . ALA B 1 83 ? 66.372 14.549 5.266 1.00 28.22 80 ALA B O 1
ATOM 1590 N N . GLU B 1 84 ? 65.449 14.774 7.292 1.00 22.03 81 GLU B N 1
ATOM 1591 C CA . GLU B 1 84 ? 64.542 13.642 7.101 1.00 21.70 81 GLU B CA 1
ATOM 1592 C C . GLU B 1 84 ? 63.639 13.872 5.881 1.00 23.17 81 GLU B C 1
ATOM 1593 O O . GLU B 1 84 ? 63.485 12.983 5.047 1.00 27.49 81 GLU B O 1
ATOM 1599 N N . ALA B 1 85 ? 63.054 15.067 5.779 1.00 22.31 82 ALA B N 1
ATOM 1600 C CA . ALA B 1 85 ? 62.113 15.397 4.709 1.00 20.24 82 ALA B CA 1
ATOM 1601 C C . ALA B 1 85 ? 62.768 15.367 3.333 1.00 23.68 82 ALA B C 1
ATOM 1602 O O . ALA B 1 85 ? 62.141 15.014 2.336 1.00 24.17 82 ALA B O 1
ATOM 1604 N N . ALA B 1 86 ? 64.034 15.766 3.300 1.00 25.02 83 ALA B N 1
ATOM 1605 C CA . ALA B 1 86 ? 64.826 15.803 2.080 1.00 23.71 83 ALA B CA 1
ATOM 1606 C C . ALA B 1 86 ? 65.057 14.403 1.534 1.00 24.85 83 ALA B C 1
ATOM 1607 O O . ALA B 1 86 ? 64.876 14.170 0.342 1.00 29.32 83 ALA B O 1
ATOM 1609 N N . GLU B 1 87 ? 65.464 13.482 2.410 1.00 25.95 84 GLU B N 1
ATOM 1610 C CA . GLU B 1 87 ? 65.669 12.080 2.044 1.00 24.35 84 GLU B CA 1
ATOM 1611 C C . GLU B 1 87 ? 64.360 11.393 1.641 1.00 21.62 84 GLU B C 1
ATOM 1612 O O . GLU B 1 87 ? 64.322 10.614 0.697 1.00 21.98 84 GLU B O 1
ATOM 1618 N N . ARG B 1 88 ? 63.290 11.700 2.362 1.00 26.04 85 ARG B N 1
ATOM 1619 C CA . ARG B 1 88 ? 61.982 11.113 2.110 1.00 23.00 85 ARG B CA 1
ATOM 1620 C C . ARG B 1 88 ? 61.576 11.374 0.667 1.00 15.83 85 ARG B C 1
ATOM 1621 O O . ARG B 1 88 ? 60.995 10.513 0.005 1.00 17.58 85 ARG B O 1
ATOM 1629 N N . ARG B 1 89 ? 61.899 12.575 0.198 1.00 21.07 86 ARG B N 1
ATOM 1630 C CA . ARG B 1 89 ? 61.508 13.045 -1.124 1.00 23.13 86 ARG B CA 1
ATOM 1631 C C . ARG B 1 89 ? 62.296 12.345 -2.190 1.00 23.30 86 ARG B C 1
ATOM 1632 O O . ARG B 1 89 ? 61.906 12.344 -3.352 1.00 23.18 86 ARG B O 1
ATOM 1640 N N . GLU B 1 90 ? 63.405 11.745 -1.768 1.00 26.53 87 GLU B N 1
ATOM 1641 C CA . GLU B 1 90 ? 64.332 11.052 -2.655 1.00 21.09 87 GLU B CA 1
ATOM 1642 C C . GLU B 1 90 ? 64.122 9.537 -2.693 1.00 19.89 87 GLU B C 1
ATOM 1643 O O . GLU B 1 90 ? 64.562 8.890 -3.633 1.00 17.62 87 GLU B O 1
ATOM 1649 N N . ARG B 1 91 ? 63.451 8.987 -1.679 1.00 18.62 88 ARG B N 1
ATOM 1650 C CA . ARG B 1 91 ? 63.380 7.537 -1.464 1.00 16.64 88 ARG B CA 1
ATOM 1651 C C . ARG B 1 91 ? 62.673 6.717 -2.548 1.00 17.88 88 ARG B C 1
ATOM 1652 O O . ARG B 1 91 ? 63.087 5.600 -2.853 1.00 20.13 88 ARG B O 1
ATOM 1660 N N . ARG B 1 92 ? 61.608 7.252 -3.126 1.00 17.29 89 ARG B N 1
ATOM 1661 C CA . ARG B 1 92 ? 60.936 6.536 -4.194 1.00 17.14 89 ARG B CA 1
ATOM 1662 C C . ARG B 1 92 ? 61.864 6.366 -5.380 1.00 18.08 89 ARG B C 1
ATOM 1663 O O . ARG B 1 92 ? 61.999 5.267 -5.905 1.00 18.74 89 ARG B O 1
ATOM 1671 N N . GLY B 1 93 ? 62.512 7.450 -5.794 1.00 19.51 90 GLY B N 1
ATOM 1672 C CA . GLY B 1 93 ? 63.485 7.397 -6.875 1.00 17.20 90 GLY B CA 1
ATOM 1673 C C . GLY B 1 93 ? 64.594 6.392 -6.635 1.00 16.33 90 GLY B C 1
ATOM 1674 O O . GLY B 1 93 ? 64.945 5.619 -7.513 1.00 20.45 90 GLY B O 1
ATOM 1675 N N . TRP B 1 94 ? 65.147 6.415 -5.431 1.00 16.80 91 TRP B N 1
ATOM 1676 C CA . TRP B 1 94 ? 66.165 5.464 -4.996 1.00 17.36 91 TRP B CA 1
ATOM 1677 C C . TRP B 1 94 ? 65.711 4.014 -5.117 1.00 16.25 91 TRP B C 1
ATOM 1678 O O . TRP B 1 94 ? 66.462 3.147 -5.575 1.00 18.10 91 TRP B O 1
ATOM 1689 N N . LYS B 1 95 ? 64.484 3.756 -4.680 1.00 15.11 92 LYS B N 1
ATOM 1690 C CA . LYS B 1 95 ? 63.862 2.444 -4.807 1.00 16.14 92 LYS B CA 1
ATOM 1691 C C . LYS B 1 95 ? 63.786 2.002 -6.264 1.00 16.69 92 LYS B C 1
ATOM 1692 O O . LYS B 1 95 ? 64.188 0.896 -6.607 1.00 17.91 92 LYS B O 1
ATOM 1698 N N . THR B 1 96 ? 63.251 2.878 -7.106 1.00 15.58 93 THR B N 1
ATOM 1699 C CA . THR B 1 96 ? 63.087 2.615 -8.527 1.00 15.35 93 THR B CA 1
ATOM 1700 C C . THR B 1 96 ? 64.428 2.354 -9.180 1.00 16.72 93 THR B C 1
ATOM 1701 O O . THR B 1 96 ? 64.604 1.386 -9.912 1.00 20.35 93 THR B O 1
ATOM 1705 N N . ASN B 1 97 ? 65.383 3.230 -8.915 1.00 20.11 94 ASN B N 1
ATOM 1706 C CA . ASN B 1 97 ? 66.708 3.050 -9.454 1.00 18.08 94 ASN B CA 1
ATOM 1707 C C . ASN B 1 97 ? 67.272 1.695 -9.051 1.00 18.44 94 ASN B C 1
ATOM 1708 O O . ASN B 1 97 ? 67.801 0.960 -9.878 1.00 20.64 94 ASN B O 1
ATOM 1713 N N . PHE B 1 98 ? 67.147 1.373 -7.769 1.00 17.72 95 PHE B N 1
ATOM 1714 C CA . PHE B 1 98 ? 67.681 0.138 -7.222 1.00 17.17 95 PHE B CA 1
ATOM 1715 C C . PHE B 1 98 ? 67.037 -1.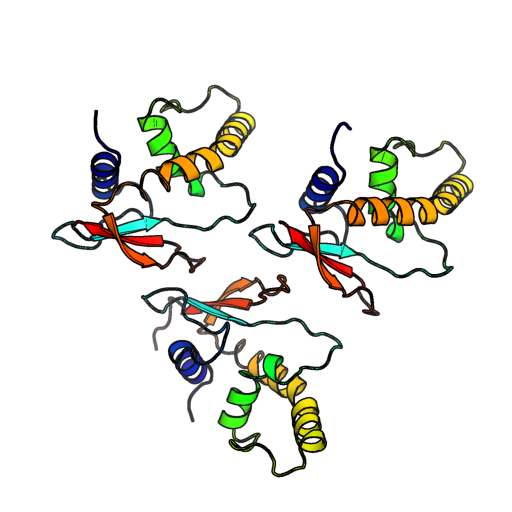096 -7.851 1.00 17.58 95 PHE B C 1
ATOM 1716 O O . PHE B 1 98 ? 67.730 -1.964 -8.353 1.00 17.17 95 PHE B O 1
ATOM 1724 N N . ARG B 1 99 ? 65.711 -1.181 -7.810 1.00 16.68 96 ARG B N 1
ATOM 1725 C CA . ARG B 1 99 ? 65.018 -2.376 -8.298 1.00 17.62 96 ARG B CA 1
ATOM 1726 C C . ARG B 1 99 ? 65.228 -2.614 -9.793 1.00 20.48 96 ARG B C 1
ATOM 1727 O O . ARG B 1 99 ? 65.298 -3.756 -10.236 1.00 21.15 96 ARG B O 1
ATOM 1735 N N . CYS B 1 100 ? 65.333 -1.540 -10.570 1.00 21.47 97 CYS B N 1
ATOM 1736 C CA A CYS B 1 100 ? 65.564 -1.692 -11.994 0.63 19.40 97 CYS B CA 1
ATOM 1737 C CA B CYS B 1 100 ? 65.582 -1.648 -12.005 0.37 19.37 97 CYS B CA 1
ATOM 1738 C C . CYS B 1 100 ? 66.985 -2.177 -12.273 1.00 19.34 97 CYS B C 1
ATOM 1739 O O . CYS B 1 100 ? 67.181 -3.060 -13.101 1.00 20.12 97 CYS B O 1
ATOM 1744 N N . ALA B 1 101 ? 67.962 -1.627 -11.563 1.00 16.26 98 ALA B N 1
ATOM 1745 C CA . ALA B 1 101 ? 69.335 -2.111 -11.668 1.00 19.36 98 ALA B CA 1
ATOM 1746 C C . ALA B 1 101 ? 69.424 -3.600 -11.339 1.00 18.37 98 ALA B C 1
ATOM 1747 O O . ALA B 1 101 ? 70.263 -4.317 -11.887 1.00 16.73 98 ALA B O 1
ATOM 1749 N N . LEU B 1 102 ? 68.567 -4.057 -10.430 1.00 15.54 99 LEU B N 1
ATOM 1750 C CA . LEU B 1 102 ? 68.531 -5.458 -10.054 1.00 14.60 99 LEU B CA 1
ATOM 1751 C C . LEU B 1 102 ? 67.828 -6.272 -11.143 1.00 20.52 99 LEU B C 1
ATOM 1752 O O . LEU B 1 102 ? 68.248 -7.384 -11.463 1.00 19.80 99 LEU B O 1
ATOM 1757 N N . HIS B 1 103 ? 66.764 -5.702 -11.715 1.00 25.17 100 HIS B N 1
ATOM 1758 C CA . HIS B 1 103 ? 66.012 -6.345 -12.791 1.00 20.16 100 HIS B CA 1
ATOM 1759 C C . HIS B 1 103 ? 66.870 -6.496 -14.027 1.00 18.49 100 HIS B C 1
ATOM 1760 O O . HIS B 1 103 ? 66.708 -7.446 -14.781 1.00 22.98 100 HIS B O 1
ATOM 1767 N N . SER B 1 104 ? 67.785 -5.560 -14.229 1.00 16.57 101 SER B N 1
ATOM 1768 C CA . SER B 1 104 ? 68.652 -5.594 -15.401 1.00 17.35 101 SER B CA 1
ATOM 1769 C C . SER B 1 104 ? 69.951 -6.360 -15.174 1.00 18.02 101 SER B C 1
ATOM 1770 O O . SER B 1 104 ? 70.815 -6.403 -16.043 1.00 18.74 101 SER B O 1
ATOM 1773 N N . THR B 1 105 ? 70.075 -6.963 -13.997 1.00 16.87 102 THR B N 1
ATOM 1774 C CA . THR B 1 105 ? 71.192 -7.839 -13.677 1.00 17.45 102 THR B CA 1
ATOM 1775 C C . THR B 1 105 ? 70.762 -9.297 -13.889 1.00 26.75 102 THR B C 1
ATOM 1776 O O . THR B 1 105 ? 70.199 -9.928 -12.994 1.00 22.26 102 THR B O 1
ATOM 1780 N N . GLY B 1 106 ? 71.023 -9.814 -15.092 1.00 32.20 103 GLY B N 1
ATOM 1781 C CA . GLY B 1 106 ? 70.556 -11.126 -15.506 1.00 29.59 103 GLY B CA 1
ATOM 1782 C C . GLY B 1 106 ? 71.212 -12.302 -14.805 1.00 34.82 103 GLY B C 1
ATOM 1783 O O . GLY B 1 106 ? 70.681 -13.413 -14.831 1.00 36.33 103 GLY B O 1
ATOM 1784 N N . ARG B 1 107 ? 72.370 -12.059 -14.191 1.00 28.95 104 ARG B N 1
ATOM 1785 C CA . ARG B 1 107 ? 73.040 -13.040 -13.334 1.00 22.15 104 ARG B CA 1
ATOM 1786 C C . ARG B 1 107 ? 72.193 -13.393 -12.093 1.00 22.07 104 ARG B C 1
ATOM 1787 O O . ARG B 1 107 ? 72.356 -14.452 -11.514 1.00 22.45 104 ARG B O 1
ATOM 1795 N N . PHE B 1 108 ? 71.280 -12.509 -11.700 1.00 20.41 105 PHE B N 1
ATOM 1796 C CA . PHE B 1 108 ? 70.373 -12.781 -10.580 1.00 19.48 105 PHE B CA 1
ATOM 1797 C C . PHE B 1 108 ? 69.049 -13.383 -11.063 1.00 17.62 105 PHE B C 1
ATOM 1798 O O . PHE B 1 108 ? 68.233 -12.692 -11.669 1.00 17.27 105 PHE B O 1
ATOM 1806 N N . ILE B 1 109 ? 68.854 -14.672 -10.788 1.00 19.34 106 ILE B N 1
ATOM 1807 C CA . ILE B 1 109 ? 67.641 -15.400 -11.164 1.00 18.66 106 ILE B CA 1
ATOM 1808 C C . ILE B 1 109 ? 66.703 -15.597 -9.974 1.00 18.07 106 ILE B C 1
ATOM 1809 O O . ILE B 1 109 ? 67.045 -16.264 -9.002 1.00 17.06 106 ILE B O 1
ATOM 1814 N N . LEU B 1 110 ? 65.516 -15.010 -10.076 1.00 19.67 107 LEU B N 1
ATOM 1815 C CA . LEU B 1 110 ? 64.522 -15.052 -9.022 1.00 14.81 107 LEU B CA 1
ATOM 1816 C C . LEU B 1 110 ? 64.072 -16.473 -8.755 1.00 16.54 107 LEU B C 1
ATOM 1817 O O . LEU B 1 110 ? 63.600 -17.150 -9.663 1.00 21.10 107 LEU B O 1
ATOM 1822 N N . ARG B 1 111 ? 64.196 -16.909 -7.505 1.00 18.80 108 ARG B N 1
ATOM 1823 C CA . ARG B 1 111 ? 63.784 -18.255 -7.093 1.00 17.43 108 ARG B CA 1
ATOM 1824 C C . ARG B 1 111 ? 62.476 -18.310 -6.289 1.00 16.02 108 ARG B C 1
ATOM 1825 O O . ARG B 1 111 ? 61.642 -19.176 -6.519 1.00 17.02 108 ARG B O 1
ATOM 1833 N N . GLN B 1 112 ? 62.326 -17.392 -5.336 1.00 18.95 109 GLN B N 1
ATOM 1834 C CA . GLN B 1 112 ? 61.116 -17.258 -4.521 1.00 17.90 109 GLN B CA 1
ATOM 1835 C C . GLN B 1 112 ? 60.649 -15.803 -4.443 1.00 18.38 109 GLN B C 1
ATOM 1836 O O . GLN B 1 112 ? 61.458 -14.880 -4.300 1.00 20.49 109 GLN B O 1
ATOM 1842 N N . ASP B 1 113 ? 59.342 -15.598 -4.506 1.00 18.41 110 ASP B N 1
ATOM 1843 C CA . ASP B 1 113 ? 58.781 -14.257 -4.382 1.00 18.98 110 ASP B CA 1
ATOM 1844 C C . ASP B 1 113 ? 57.975 -14.175 -3.085 1.00 17.71 110 ASP B C 1
ATOM 1845 O O . ASP B 1 113 ? 56.791 -14.500 -3.048 1.00 24.76 110 ASP B O 1
ATOM 1850 N N . ASN B 1 114 ? 58.633 -13.763 -2.010 1.00 19.03 111 ASN B N 1
ATOM 1851 C CA . ASN B 1 114 ? 57.982 -13.688 -0.707 1.00 16.76 111 ASN B CA 1
ATOM 1852 C C . ASN B 1 114 ? 57.641 -12.249 -0.367 1.00 17.44 111 ASN B C 1
ATOM 1853 O O . ASN B 1 114 ? 57.486 -11.895 0.797 1.00 17.61 111 ASN B O 1
ATOM 1858 N N . SER B 1 115 ? 57.528 -11.423 -1.404 1.00 19.69 112 SER B N 1
ATOM 1859 C CA . SER B 1 115 ? 57.244 -10.000 -1.233 1.00 17.17 112 SER B CA 1
ATOM 1860 C C . SER B 1 115 ? 55.779 -9.736 -0.856 1.00 17.98 112 SER B C 1
ATOM 1861 O O . SER B 1 115 ? 55.387 -8.596 -0.618 1.00 22.02 112 SER B O 1
ATOM 1864 N N . GLY B 1 116 ? 54.975 -10.790 -0.795 1.00 19.00 113 GLY B N 1
ATOM 1865 C CA . GLY B 1 116 ? 53.579 -10.641 -0.428 1.00 21.78 113 GLY B CA 1
ATOM 1866 C C . GLY B 1 116 ? 53.371 -10.573 1.073 1.00 16.80 113 GLY B C 1
ATOM 1867 O O . GLY B 1 116 ? 52.307 -10.186 1.539 1.00 21.31 113 GLY B O 1
ATOM 1868 N N . ASP B 1 117 ? 54.403 -10.948 1.819 1.00 16.49 114 ASP B N 1
ATOM 1869 C CA . ASP B 1 117 ? 54.335 -11.081 3.273 1.00 16.73 114 ASP B CA 1
ATOM 1870 C C . ASP B 1 117 ? 54.696 -9.759 3.912 1.00 18.08 114 ASP B C 1
ATOM 1871 O O . ASP B 1 117 ? 55.846 -9.340 3.860 1.00 19.54 114 ASP B O 1
ATOM 1876 N N . PRO B 1 118 ? 53.707 -9.088 4.513 1.00 18.42 115 PRO B N 1
ATOM 1877 C CA . PRO B 1 118 ? 53.920 -7.782 5.138 1.00 17.88 115 PRO B CA 1
ATOM 1878 C C . PRO B 1 118 ? 54.872 -7.853 6.318 1.00 17.22 115 PRO B C 1
ATOM 1879 O O . PRO B 1 118 ? 55.459 -6.838 6.694 1.00 24.82 115 PRO B O 1
ATOM 1883 N N . VAL B 1 119 ? 55.015 -9.046 6.889 1.00 18.62 116 VAL B N 1
ATOM 1884 C CA . VAL B 1 119 ? 55.861 -9.264 8.058 1.00 21.03 116 VAL B CA 1
ATOM 1885 C C . VAL B 1 119 ? 57.340 -9.196 7.683 1.00 20.62 116 VAL B C 1
ATOM 1886 O O . VAL B 1 119 ? 58.127 -8.503 8.321 1.00 20.03 116 VAL B O 1
ATOM 1890 N N . ASP B 1 120 ? 57.710 -9.919 6.636 1.00 20.63 117 ASP B N 1
ATOM 1891 C CA . ASP B 1 120 ? 59.090 -9.965 6.191 1.00 14.88 117 ASP B CA 1
ATOM 1892 C C . ASP B 1 120 ? 59.148 -10.089 4.682 1.00 15.47 117 ASP B C 1
ATOM 1893 O O . ASP B 1 120 ? 59.568 -11.122 4.171 1.00 17.50 117 ASP B O 1
ATOM 1898 N N . PRO B 1 121 ? 58.721 -9.039 3.960 1.00 16.54 118 PRO B N 1
ATOM 1899 C CA . PRO B 1 121 ? 58.638 -9.099 2.499 1.00 15.95 118 PRO B CA 1
ATOM 1900 C C . PRO B 1 121 ? 60.013 -9.109 1.854 1.00 15.40 118 PRO B C 1
ATOM 1901 O O . PRO B 1 121 ? 60.794 -8.189 2.063 1.00 15.77 118 PRO B O 1
ATOM 1905 N N . HIS B 1 122 ? 60.301 -10.141 1.073 1.00 16.30 119 HIS B N 1
ATOM 1906 C CA . HIS B 1 122 ? 61.585 -10.233 0.402 1.00 15.55 119 HIS B CA 1
ATOM 1907 C C . HIS B 1 122 ? 61.483 -11.128 -0.822 1.00 14.77 119 HIS B C 1
ATOM 1908 O O . HIS B 1 122 ? 60.508 -11.843 -0.992 1.00 14.71 119 HIS B O 1
ATOM 1915 N N . LYS B 1 123 ? 62.497 -11.076 -1.676 1.00 16.35 120 LYS B N 1
ATOM 1916 C CA . LYS B 1 123 ? 62.652 -12.062 -2.735 1.00 17.24 120 LYS B CA 1
ATOM 1917 C C . LYS B 1 123 ? 63.978 -12.812 -2.572 1.00 18.99 120 LYS B C 1
ATOM 1918 O O . LYS B 1 123 ? 64.956 -12.253 -2.078 1.00 17.58 120 LYS B O 1
ATOM 1924 N N . VAL B 1 124 ? 63.990 -14.081 -2.971 1.00 17.53 121 VAL B N 1
ATOM 1925 C CA . VAL B 1 124 ? 65.210 -14.881 -2.979 1.00 17.21 121 VAL B CA 1
ATOM 1926 C C . VAL B 1 124 ? 65.736 -15.018 -4.409 1.00 18.06 121 VAL B C 1
ATOM 1927 O O . VAL B 1 124 ? 64.992 -15.375 -5.328 1.00 17.79 121 VAL B O 1
ATOM 1931 N N . TYR B 1 125 ? 67.020 -14.718 -4.581 1.00 18.63 122 TYR B N 1
ATOM 1932 C CA . TYR B 1 125 ? 67.683 -14.826 -5.869 1.00 19.00 122 TYR B CA 1
ATOM 1933 C C . TYR B 1 125 ? 68.785 -15.885 -5.847 1.00 23.46 122 TYR B C 1
ATOM 1934 O O . TYR B 1 125 ? 69.330 -16.211 -4.795 1.00 20.54 122 TYR B O 1
ATOM 1943 N N . GLU B 1 126 ? 69.101 -16.428 -7.014 1.00 21.79 123 GLU B N 1
ATOM 1944 C CA . GLU B 1 126 ? 70.180 -17.392 -7.115 1.00 22.32 123 GLU B CA 1
ATOM 1945 C C . GLU B 1 126 ? 71.177 -16.947 -8.156 1.00 21.82 123 GLU B C 1
ATOM 1946 O O . GLU B 1 126 ? 70.786 -16.502 -9.226 1.00 23.55 123 GLU B O 1
ATOM 1952 N N . LEU B 1 127 ? 72.465 -17.078 -7.851 1.00 24.86 124 LEU B N 1
ATOM 1953 C CA . LEU B 1 127 ? 73.504 -16.706 -8.807 1.00 26.86 124 LEU B CA 1
ATOM 1954 C C . LEU B 1 127 ? 73.527 -17.708 -9.960 1.00 26.88 124 LEU B C 1
ATOM 1955 O O . LEU B 1 127 ? 73.389 -18.899 -9.732 1.00 33.49 124 LEU B O 1
ATOM 1960 N N . SER B 1 128 ? 73.695 -17.220 -11.189 1.00 28.06 125 SER B N 1
ATOM 1961 C CA . SER B 1 128 ? 73.701 -18.063 -12.403 1.00 31.69 125 SER B CA 1
ATOM 1962 C C . SER B 1 128 ? 74.743 -19.204 -12.414 1.00 38.04 125 SER B C 1
ATOM 1963 O O . SER B 1 128 ? 75.955 -18.983 -12.500 1.00 37.16 125 SER B O 1
ATOM 1966 N N . GLN C 1 11 ? 47.166 27.002 -2.613 1.00 33.59 8 GLN C N 1
ATOM 1967 C CA . GLN C 1 11 ? 46.002 27.562 -3.299 1.00 41.90 8 GLN C CA 1
ATOM 1968 C C . GLN C 1 11 ? 46.068 27.237 -4.795 1.00 42.25 8 GLN C C 1
ATOM 1969 O O . GLN C 1 11 ? 45.040 27.127 -5.468 1.00 43.84 8 GLN C O 1
ATOM 1975 N N . ARG C 1 12 ? 47.284 27.073 -5.306 1.00 36.92 9 ARG C N 1
ATOM 1976 C CA . ARG C 1 12 ? 47.482 26.581 -6.665 1.00 26.46 9 ARG C CA 1
ATOM 1977 C C . ARG C 1 12 ? 47.617 25.065 -6.702 1.00 22.99 9 ARG C C 1
ATOM 1978 O O . ARG C 1 12 ? 48.665 24.542 -7.065 1.00 21.51 9 ARG C O 1
ATOM 1986 N N . VAL C 1 13 ? 46.561 24.359 -6.314 1.00 23.03 10 VAL C N 1
ATOM 1987 C CA . VAL C 1 13 ? 46.559 22.909 -6.459 1.00 22.46 10 VAL C CA 1
ATOM 1988 C C . VAL C 1 13 ? 45.231 22.396 -6.991 1.00 20.29 10 VAL C C 1
ATOM 1989 O O . VAL C 1 13 ? 44.205 23.051 -6.860 1.00 20.14 10 VAL C O 1
ATOM 1993 N N . LEU C 1 14 ? 45.283 21.224 -7.612 1.00 19.45 11 LEU C N 1
ATOM 1994 C CA . LEU C 1 14 ? 44.106 20.546 -8.122 1.00 15.67 11 LEU C CA 1
ATOM 1995 C C . LEU C 1 14 ? 43.330 19.944 -6.953 1.00 15.13 11 LEU C C 1
ATOM 1996 O O . LEU C 1 14 ? 43.906 19.571 -5.928 1.00 14.30 11 LEU C O 1
ATOM 2001 N N . PHE C 1 15 ? 42.016 19.856 -7.113 1.00 15.24 12 PHE C N 1
ATOM 2002 C CA . PHE C 1 15 ? 41.162 19.283 -6.089 1.00 17.17 12 PHE C CA 1
ATOM 2003 C C . PHE C 1 15 ? 41.700 17.931 -5.611 1.00 15.88 12 PHE C C 1
ATOM 2004 O O . PHE C 1 15 ? 41.739 17.656 -4.405 1.00 19.04 12 PHE C O 1
ATOM 2012 N N . GLY C 1 16 ? 42.113 17.096 -6.560 1.00 16.40 13 GLY C N 1
ATOM 2013 C CA . GLY C 1 16 ? 42.632 15.768 -6.254 1.00 20.85 13 GLY C CA 1
ATOM 2014 C C . GLY C 1 16 ? 43.679 15.799 -5.162 1.00 18.03 13 GLY C C 1
ATOM 2015 O O . GLY C 1 16 ? 43.557 15.112 -4.140 1.00 17.17 13 GLY C O 1
ATOM 2016 N N . ASP C 1 17 ? 44.702 16.621 -5.372 1.00 16.21 14 ASP C N 1
ATOM 2017 C CA . ASP C 1 17 ? 45.799 16.728 -4.429 1.00 17.66 14 ASP C CA 1
ATOM 2018 C C . ASP C 1 17 ? 45.367 17.416 -3.136 1.00 16.29 14 ASP C C 1
ATOM 2019 O O . ASP C 1 17 ? 45.792 17.034 -2.040 1.00 16.76 14 ASP C O 1
ATOM 2024 N N . TRP C 1 18 ? 44.510 18.424 -3.268 1.00 16.10 15 TRP C N 1
ATOM 2025 C CA . TRP C 1 18 ? 43.888 19.025 -2.104 1.00 16.28 15 TRP C CA 1
ATOM 2026 C C . TRP C 1 18 ? 43.195 17.981 -1.256 1.00 16.01 15 TRP C C 1
ATOM 2027 O O . TRP C 1 18 ? 43.436 17.886 -0.060 1.00 18.03 15 TRP C O 1
ATOM 2038 N N . LEU C 1 19 ? 42.314 17.206 -1.875 1.00 15.36 16 LEU C N 1
ATOM 2039 C CA . LEU C 1 19 ? 41.568 16.216 -1.122 1.00 15.62 16 LEU C CA 1
ATOM 2040 C C . LEU C 1 19 ? 42.509 15.201 -0.444 1.00 17.74 16 LEU C C 1
ATOM 2041 O O . LEU C 1 19 ? 42.360 14.899 0.743 1.00 16.04 16 LEU C O 1
ATOM 2046 N N . LEU C 1 20 ? 43.480 14.685 -1.191 1.00 15.49 17 LEU C N 1
ATOM 2047 C CA . LEU C 1 20 ? 44.405 13.706 -0.637 1.00 15.12 17 LEU C CA 1
ATOM 2048 C C . LEU C 1 20 ? 45.111 14.260 0.597 1.00 14.62 17 LEU C C 1
ATOM 2049 O O . LEU C 1 20 ? 45.467 13.515 1.501 1.00 16.72 17 LEU C O 1
ATOM 2054 N N . GLY C 1 21 ? 45.309 15.573 0.632 1.00 16.83 18 GLY C N 1
ATOM 2055 C CA . GLY C 1 21 ? 45.964 16.207 1.764 1.00 15.51 18 GLY C CA 1
ATOM 2056 C C . GLY C 1 21 ? 45.069 16.193 2.984 1.00 19.03 18 GLY C C 1
ATOM 2057 O O . GLY C 1 21 ? 45.517 15.924 4.099 1.00 18.45 18 GLY C O 1
ATOM 2058 N N . GLU C 1 22 ? 43.789 16.488 2.754 1.00 24.91 19 GLU C N 1
ATOM 2059 C CA . GLU C 1 22 ? 42.747 16.483 3.787 1.00 19.88 19 GLU C CA 1
ATOM 2060 C C . GLU C 1 22 ? 42.452 15.065 4.280 1.00 18.02 19 GLU C C 1
ATOM 2061 O O . GLU C 1 22 ? 42.136 14.863 5.463 1.00 18.92 19 GLU C O 1
ATOM 2067 N N . VAL C 1 23 ? 42.546 14.093 3.371 1.00 14.83 20 VAL C N 1
ATOM 2068 C CA . VAL C 1 23 ? 42.446 12.691 3.753 1.00 17.89 20 VAL C CA 1
ATOM 2069 C C . VAL C 1 23 ? 43.592 12.255 4.676 1.00 18.18 20 VAL C C 1
ATOM 2070 O O . VAL C 1 23 ? 43.367 11.584 5.677 1.00 20.76 20 VAL C O 1
ATOM 2074 N N . SER C 1 24 ? 44.813 12.645 4.331 1.00 17.06 21 SER C N 1
ATOM 2075 C CA . SER C 1 24 ? 45.982 12.324 5.136 1.00 17.80 21 SER C CA 1
ATOM 2076 C C . SER C 1 24 ? 46.025 13.135 6.432 1.00 17.89 21 SER C C 1
ATOM 2077 O O . SER C 1 24 ? 46.630 12.712 7.419 1.00 22.52 21 SER C O 1
ATOM 2080 N N . SER C 1 25 ? 45.389 14.301 6.425 1.00 17.39 22 SER C N 1
ATOM 2081 C CA . SER C 1 25 ? 45.312 15.137 7.611 1.00 18.56 22 SER C CA 1
ATOM 2082 C C . SER C 1 25 ? 44.666 14.387 8.767 1.00 24.88 22 SER C C 1
ATOM 2083 O O . SER C 1 25 ? 45.084 14.513 9.920 1.00 21.69 22 SER C O 1
ATOM 2086 N N . GLY C 1 26 ? 43.627 13.619 8.454 1.00 26.40 23 GLY C N 1
ATOM 2087 C CA . GLY C 1 26 ? 42.874 12.904 9.465 1.00 21.11 23 GLY C CA 1
ATOM 2088 C C . GLY C 1 26 ? 42.048 13.850 10.312 1.00 20.67 23 GLY C C 1
ATOM 2089 O O . GLY C 1 26 ? 41.605 13.474 11.391 1.00 21.01 23 GLY C O 1
ATOM 2090 N N . GLN C 1 27 ? 41.826 15.067 9.815 1.00 22.27 24 GLN C N 1
ATOM 2091 C CA . GLN C 1 27 ? 41.092 16.107 10.548 1.00 20.01 24 GLN C CA 1
ATOM 2092 C C . GLN C 1 27 ? 39.597 16.170 10.238 1.00 18.09 24 GLN C C 1
ATOM 2093 O O . GLN C 1 27 ? 38.903 17.052 10.727 1.00 22.42 24 GLN C O 1
ATOM 2099 N N . TYR C 1 28 ? 39.108 15.242 9.428 1.00 17.23 25 TYR C N 1
ATOM 2100 C CA . TYR C 1 28 ? 37.700 15.195 9.083 1.00 17.88 25 TYR C CA 1
ATOM 2101 C C . TYR C 1 28 ? 37.192 13.790 9.315 1.00 21.93 25 TYR C C 1
ATOM 2102 O O . TYR C 1 28 ? 37.814 12.828 8.884 1.00 21.20 25 TYR C O 1
ATOM 2111 N N . GLU C 1 29 ? 36.060 13.661 9.995 1.00 23.89 26 GLU C N 1
ATOM 2112 C CA . GLU C 1 29 ? 35.570 12.338 10.345 1.00 21.63 26 GLU C CA 1
ATOM 2113 C C . GLU C 1 29 ? 35.058 11.623 9.114 1.00 20.56 26 GLU C C 1
ATOM 2114 O O . GLU C 1 29 ? 34.337 12.208 8.316 1.00 21.74 26 GLU C O 1
ATOM 2120 N N . GLY C 1 30 ? 35.449 10.357 8.974 1.00 17.88 27 GLY C N 1
ATOM 2121 C CA . GLY C 1 30 ? 34.962 9.504 7.916 1.00 14.21 27 GLY C CA 1
ATOM 2122 C C . GLY C 1 30 ? 35.668 9.746 6.604 1.00 16.12 27 GLY C C 1
ATOM 2123 O O . GLY C 1 30 ? 35.384 9.078 5.624 1.00 19.83 27 GLY C O 1
ATOM 2124 N N . LEU C 1 31 ? 36.563 10.729 6.574 1.00 18.43 28 LEU C N 1
ATOM 2125 C CA . LEU C 1 31 ? 37.414 10.984 5.410 1.00 17.20 28 LEU C CA 1
ATOM 2126 C C . LEU C 1 31 ? 38.784 10.457 5.755 1.00 16.77 28 LEU C C 1
ATOM 2127 O O . LEU C 1 31 ? 39.608 11.193 6.296 1.00 17.93 28 LEU C O 1
ATOM 2132 N N . GLN C 1 32 ? 39.027 9.188 5.440 1.00 16.60 29 GLN C N 1
ATOM 2133 C CA A GLN C 1 32 ? 40.239 8.516 5.891 0.49 17.28 29 GLN C CA 1
ATOM 2134 C CA B GLN C 1 32 ? 40.236 8.515 5.888 0.51 17.26 29 GLN C CA 1
ATOM 2135 C C . GLN C 1 32 ? 40.765 7.488 4.887 1.00 14.74 29 GLN C C 1
ATOM 2136 O O . GLN C 1 32 ? 40.025 6.955 4.080 1.00 15.56 29 GLN C O 1
ATOM 2147 N N . TRP C 1 33 ? 42.058 7.218 4.963 1.00 18.00 30 TRP C N 1
ATOM 2148 C CA . TRP C 1 33 ? 42.668 6.113 4.226 1.00 20.20 30 TRP C CA 1
ATOM 2149 C C . TRP C 1 33 ? 42.191 4.795 4.802 1.00 19.01 30 TRP C C 1
ATOM 2150 O O . TRP C 1 33 ? 41.987 4.678 6.014 1.00 19.10 30 TRP C O 1
ATOM 2161 N N . LEU C 1 34 ? 42.047 3.792 3.945 1.00 18.11 31 LEU C N 1
ATOM 2162 C CA . LEU C 1 34 ? 41.540 2.504 4.391 1.00 18.22 31 LEU C CA 1
ATOM 2163 C C . LEU C 1 34 ? 42.622 1.453 4.404 1.00 17.42 31 LEU C C 1
ATOM 2164 O O . LEU C 1 34 ? 42.425 0.356 4.917 1.00 22.00 31 LEU C O 1
ATOM 2169 N N . ASN C 1 35 ? 43.775 1.782 3.851 1.00 17.31 32 ASN C N 1
ATOM 2170 C CA . ASN C 1 35 ? 44.892 0.855 3.940 1.00 25.03 32 ASN C CA 1
ATOM 2171 C C . ASN C 1 35 ? 46.229 1.539 4.176 1.00 25.16 32 ASN C C 1
ATOM 2172 O O . ASN C 1 35 ? 46.363 2.750 4.014 1.00 25.24 32 ASN C O 1
ATOM 2177 N N . GLU C 1 36 ? 47.214 0.747 4.573 1.00 26.37 33 GLU C N 1
ATOM 2178 C CA . GLU C 1 36 ? 48.538 1.266 4.829 1.00 19.90 33 GLU C CA 1
ATOM 2179 C C . GLU C 1 36 ? 49.193 1.656 3.531 1.00 19.02 33 GLU C C 1
ATOM 2180 O O . GLU C 1 36 ? 50.108 2.474 3.530 1.00 25.95 33 GLU C O 1
ATOM 2186 N N . ALA C 1 37 ? 48.702 1.080 2.434 1.00 16.91 34 ALA C N 1
ATOM 2187 C CA . ALA C 1 37 ? 49.197 1.361 1.084 1.00 19.99 34 ALA C CA 1
ATOM 2188 C C . ALA C 1 37 ? 48.704 2.688 0.497 1.00 19.53 34 ALA C C 1
ATOM 2189 O O . ALA C 1 37 ? 49.270 3.198 -0.461 1.00 17.50 34 ALA C O 1
ATOM 2191 N N . ARG C 1 38 ? 47.632 3.232 1.054 1.00 20.64 35 ARG C N 1
ATOM 2192 C CA . ARG C 1 38 ? 47.181 4.556 0.658 1.00 18.68 35 ARG C CA 1
ATOM 2193 C C . ARG C 1 38 ? 46.775 4.619 -0.802 1.00 21.50 35 ARG C C 1
ATOM 2194 O O . ARG C 1 38 ? 47.083 5.568 -1.526 1.00 19.85 35 ARG C O 1
ATOM 2202 N N . THR C 1 39 ? 46.066 3.591 -1.233 1.00 20.68 36 THR C N 1
ATOM 2203 C CA . THR C 1 39 ? 45.473 3.630 -2.540 1.00 17.77 36 THR C CA 1
ATOM 2204 C C . THR C 1 39 ? 43.957 3.637 -2.419 1.00 17.24 36 THR C C 1
ATOM 2205 O O . THR C 1 39 ? 43.266 3.882 -3.390 1.00 20.47 36 THR C O 1
ATOM 2209 N N . VAL C 1 40 ? 43.452 3.383 -1.214 1.00 19.42 37 VAL C N 1
ATOM 2210 C CA . VAL C 1 40 ? 42.007 3.345 -0.966 1.00 19.33 37 VAL C CA 1
ATOM 2211 C C . VAL C 1 40 ? 41.573 4.241 0.204 1.00 14.34 37 VAL C C 1
ATOM 2212 O O . VAL C 1 40 ? 42.123 4.182 1.304 1.00 15.88 37 VAL C O 1
ATOM 2216 N N . PHE C 1 41 ? 40.575 5.076 -0.058 1.00 17.27 38 PHE C N 1
ATOM 2217 C CA . PHE C 1 41 ? 40.053 6.006 0.943 1.00 18.52 38 PHE C CA 1
ATOM 2218 C C . PHE C 1 41 ? 38.526 6.140 0.854 1.00 15.79 38 PHE C C 1
ATOM 2219 O O . PHE C 1 41 ? 37.923 5.824 -0.173 1.00 15.23 38 PHE C O 1
ATOM 2227 N N . ARG C 1 42 ? 37.920 6.586 1.954 1.00 16.22 39 ARG C N 1
ATOM 2228 C CA . ARG C 1 42 ? 36.481 6.799 2.041 1.00 16.25 39 ARG C CA 1
ATOM 2229 C C . ARG C 1 42 ? 36.121 8.280 2.246 1.00 14.65 39 ARG C C 1
ATOM 2230 O O . ARG C 1 42 ? 36.892 9.076 2.772 1.00 15.85 39 ARG C O 1
ATOM 2238 N N . VAL C 1 43 ? 34.920 8.620 1.817 1.00 18.69 40 VAL C N 1
ATOM 2239 C CA . VAL C 1 43 ? 34.390 9.976 1.853 1.00 23.20 40 VAL C CA 1
ATOM 2240 C C . VAL C 1 43 ? 32.949 9.878 2.374 1.00 20.61 40 VAL C C 1
ATOM 2241 O O . VAL C 1 43 ? 32.143 9.140 1.803 1.00 16.91 40 VAL C O 1
ATOM 2245 N N . PRO C 1 44 ? 32.624 10.608 3.465 1.00 22.98 41 PRO C N 1
ATOM 2246 C CA . PRO C 1 44 ? 31.250 10.580 3.984 1.00 22.91 41 PRO C CA 1
ATOM 2247 C C . PRO C 1 44 ? 30.282 10.988 2.881 1.00 22.90 41 PRO C C 1
ATOM 2248 O O . PRO C 1 44 ? 30.601 11.860 2.074 1.00 22.85 41 PRO C O 1
ATOM 2252 N N . TRP C 1 45 ? 29.118 10.360 2.832 1.00 20.71 42 TRP C N 1
ATOM 2253 C CA . TRP C 1 45 ? 28.204 10.621 1.737 1.00 18.15 42 TRP C CA 1
ATOM 2254 C C . TRP C 1 45 ? 26.750 10.527 2.155 1.00 23.85 42 TRP C C 1
ATOM 2255 O O . TRP C 1 45 ? 26.002 9.681 1.667 1.00 23.17 42 TRP C O 1
ATOM 2266 N N . LYS C 1 46 ? 26.366 11.416 3.063 1.00 22.78 43 LYS C N 1
ATOM 2267 C CA . LYS C 1 46 ? 24.986 11.529 3.487 1.00 22.33 43 LYS C CA 1
ATOM 2268 C C . LYS C 1 46 ? 24.128 11.982 2.320 1.00 24.81 43 LYS C C 1
ATOM 2269 O O . LYS C 1 46 ? 24.491 12.888 1.569 1.00 23.34 43 LYS C O 1
ATOM 2271 N N . HIS C 1 47 ? 22.991 11.331 2.150 1.00 26.06 44 HIS C N 1
ATOM 2272 C CA . HIS C 1 47 ? 22.007 11.845 1.227 1.00 28.43 44 HIS C CA 1
ATOM 2273 C C . HIS C 1 47 ? 21.079 12.760 2.006 1.00 26.24 44 HIS C C 1
ATOM 2274 O O . HIS C 1 47 ? 20.508 12.370 3.018 1.00 31.78 44 HIS C O 1
ATOM 2281 N N . PHE C 1 48 ? 20.973 14.000 1.556 1.00 23.26 45 PHE C N 1
ATOM 2282 C CA . PHE C 1 48 ? 20.257 15.014 2.313 1.00 26.84 45 PHE C CA 1
ATOM 2283 C C . PHE C 1 48 ? 18.820 15.188 1.861 1.00 29.68 45 PHE C C 1
ATOM 2284 O O . PHE C 1 48 ? 17.914 15.340 2.677 1.00 37.60 45 PHE C O 1
ATOM 2292 N N . GLY C 1 49 ? 18.607 15.163 0.558 1.00 31.94 46 GLY C N 1
ATOM 2293 C CA . GLY C 1 49 ? 17.297 15.465 0.042 1.00 36.51 46 GLY C CA 1
ATOM 2294 C C . GLY C 1 49 ? 17.037 16.938 0.242 1.00 34.48 46 GLY C C 1
ATOM 2295 O O . GLY C 1 49 ? 17.742 17.773 -0.318 1.00 42.00 46 GLY C O 1
ATOM 2296 N N . ARG C 1 50 ? 15.951 17.275 0.927 1.00 34.95 47 ARG C N 1
ATOM 2297 C CA . ARG C 1 50 ? 15.612 18.683 1.101 1.00 47.15 47 ARG C CA 1
ATOM 2298 C C . ARG C 1 50 ? 16.046 19.231 2.448 1.00 46.82 47 ARG C C 1
ATOM 2299 O O . ARG C 1 50 ? 15.917 20.422 2.714 1.00 49.55 47 ARG C O 1
ATOM 2301 N N . ARG C 1 51 ? 16.594 18.360 3.283 1.00 40.95 48 ARG C N 1
ATOM 2302 C CA . ARG C 1 51 ? 17.007 18.747 4.621 1.00 35.06 48 ARG C CA 1
ATOM 2303 C C . ARG C 1 51 ? 18.117 19.784 4.570 1.00 41.34 48 ARG C C 1
ATOM 2304 O O . ARG C 1 51 ? 18.941 19.782 3.663 1.00 34.55 48 ARG C O 1
ATOM 2306 N N . ASP C 1 52 ? 18.099 20.701 5.544 1.00 44.03 49 ASP C N 1
ATOM 2307 C CA . ASP C 1 52 ? 19.155 21.687 5.681 1.00 32.22 49 ASP C CA 1
ATOM 2308 C C . ASP C 1 52 ? 20.402 20.980 6.187 1.00 25.10 49 ASP C C 1
ATOM 2309 O O . ASP C 1 52 ? 20.297 19.976 6.875 1.00 27.44 49 ASP C O 1
ATOM 2314 N N . LEU C 1 53 ? 21.580 21.490 5.833 1.00 22.29 50 LEU C N 1
ATOM 2315 C CA . LEU C 1 53 ? 22.839 20.917 6.297 1.00 23.55 50 LEU C CA 1
ATOM 2316 C C . LEU C 1 53 ? 23.318 21.651 7.540 1.00 25.39 50 LEU C C 1
ATOM 2317 O O . LEU C 1 53 ? 23.312 22.868 7.586 1.00 22.13 50 LEU C O 1
ATOM 2322 N N . ASP C 1 54 ? 23.685 20.890 8.560 1.00 20.95 51 ASP C N 1
ATOM 2323 C CA . ASP C 1 54 ? 24.278 21.436 9.771 1.00 18.44 51 ASP C CA 1
ATOM 2324 C C . ASP C 1 54 ? 25.777 21.607 9.573 1.00 20.86 51 ASP C C 1
ATOM 2325 O O . ASP C 1 54 ? 26.310 21.218 8.539 1.00 20.04 51 ASP C O 1
ATOM 2330 N N . GLU C 1 55 ? 26.445 22.222 10.540 1.00 22.75 52 GLU C N 1
ATOM 2331 C CA . GLU C 1 55 ? 27.861 22.520 10.382 1.00 18.75 52 GLU C CA 1
ATOM 2332 C C . GLU C 1 55 ? 28.706 21.270 10.242 1.00 16.57 52 GLU C C 1
ATOM 2333 O O . GLU C 1 55 ? 29.629 21.233 9.441 1.00 19.05 52 GLU C O 1
ATOM 2339 N N . GLU C 1 56 ? 28.395 20.247 11.024 1.00 19.25 53 GLU C N 1
ATOM 2340 C CA . GLU C 1 56 ? 29.152 18.999 10.957 1.00 22.96 53 GLU C CA 1
ATOM 2341 C C . GLU C 1 56 ? 29.009 18.316 9.591 1.00 21.08 53 GLU C C 1
ATOM 2342 O O . GLU C 1 56 ? 29.960 17.734 9.084 1.00 24.41 53 GLU C O 1
ATOM 2348 N N . ASP C 1 57 ? 27.830 18.416 8.991 1.00 18.93 54 ASP C N 1
ATOM 2349 C CA . ASP C 1 57 ? 27.580 17.791 7.700 1.00 20.59 54 ASP C CA 1
ATOM 2350 C C . ASP C 1 57 ? 28.413 18.411 6.582 1.00 20.44 54 ASP C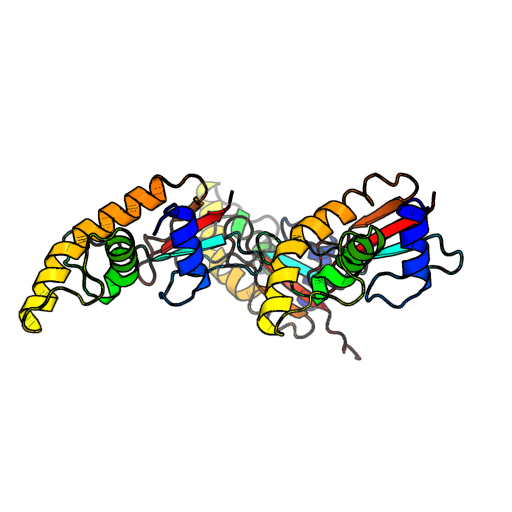 C 1
ATOM 2351 O O . ASP C 1 57 ? 28.546 17.838 5.504 1.00 20.50 54 ASP C O 1
ATOM 2356 N N . ALA C 1 58 ? 28.959 19.592 6.831 1.00 18.21 55 ALA C N 1
ATOM 2357 C CA . ALA C 1 58 ? 29.494 20.402 5.748 1.00 17.07 55 ALA C CA 1
ATOM 2358 C C . ALA C 1 58 ? 30.959 20.756 5.925 1.00 15.45 55 ALA C C 1
ATOM 2359 O O . ALA C 1 58 ? 31.477 21.609 5.228 1.00 18.63 55 ALA C O 1
ATOM 2361 N N . GLN C 1 59 ? 31.637 20.095 6.842 1.00 17.13 56 GLN C N 1
ATOM 2362 C CA . GLN C 1 59 ? 32.995 20.488 7.159 1.00 18.24 56 GLN C CA 1
ATOM 2363 C C . GLN C 1 59 ? 33.949 20.405 5.970 1.00 13.56 56 GLN C C 1
ATOM 2364 O O . GLN C 1 59 ? 34.669 21.341 5.700 1.00 14.67 56 GLN C O 1
ATOM 2370 N N . ILE C 1 60 ? 33.947 19.286 5.259 1.00 16.23 57 ILE C N 1
ATOM 2371 C CA . ILE C 1 60 ? 34.830 19.147 4.109 1.00 15.68 57 ILE C CA 1
ATOM 2372 C C . ILE C 1 60 ? 34.319 19.984 2.932 1.00 13.72 57 ILE C C 1
ATOM 2373 O O . ILE C 1 60 ? 35.098 20.574 2.216 1.00 16.29 57 ILE C O 1
ATOM 2378 N N . PHE C 1 61 ? 33.009 20.051 2.758 1.00 15.12 58 PHE C N 1
ATOM 2379 C CA . PHE C 1 61 ? 32.399 20.917 1.761 1.00 14.82 58 PHE C CA 1
ATOM 2380 C C . PHE C 1 61 ? 32.866 22.355 1.937 1.00 15.55 58 PHE C C 1
ATOM 2381 O O . PHE C 1 61 ? 33.195 23.034 0.971 1.00 19.87 58 PHE C O 1
ATOM 2389 N N . LYS C 1 62 ? 32.887 22.809 3.187 1.00 17.02 59 LYS C N 1
ATOM 2390 C CA . LYS C 1 62 ? 33.281 24.163 3.529 1.00 15.04 59 LYS C CA 1
ATOM 2391 C C . LYS C 1 62 ? 34.776 24.383 3.331 1.00 13.23 59 LYS C C 1
ATOM 2392 O O . LYS C 1 62 ? 35.182 25.425 2.829 1.00 13.80 59 LYS C O 1
ATOM 2398 N N . ALA C 1 63 ? 35.584 23.392 3.713 1.00 14.43 60 ALA C N 1
ATOM 2399 C CA . ALA C 1 63 ? 37.040 23.450 3.524 1.00 14.70 60 ALA C CA 1
ATOM 2400 C C . ALA C 1 63 ? 37.446 23.719 2.064 1.00 16.12 60 ALA C C 1
ATOM 2401 O O . ALA C 1 63 ? 38.402 24.439 1.791 1.00 16.06 60 ALA C O 1
ATOM 2403 N N . TRP C 1 64 ? 36.714 23.120 1.130 1.00 18.15 61 TRP C N 1
ATOM 2404 C CA . TRP C 1 64 ? 36.934 23.324 -0.294 1.00 14.68 61 TRP C CA 1
ATOM 2405 C C . TRP C 1 64 ? 36.494 24.716 -0.723 1.00 16.25 61 TRP C C 1
ATOM 2406 O O . TRP C 1 64 ? 37.185 25.370 -1.494 1.00 17.47 61 TRP C O 1
ATOM 2417 N N . ALA C 1 65 ? 35.345 25.169 -0.230 1.00 15.99 62 ALA C N 1
ATOM 2418 C CA . ALA C 1 65 ? 34.907 26.531 -0.517 1.00 17.44 62 ALA C CA 1
ATOM 2419 C C . ALA C 1 65 ? 35.988 27.511 -0.077 1.00 16.76 62 ALA C C 1
ATOM 2420 O O . ALA C 1 65 ? 36.424 28.348 -0.851 1.00 16.76 62 ALA C O 1
ATOM 2422 N N . VAL C 1 66 ? 36.434 27.380 1.164 1.00 17.33 63 VAL C N 1
ATOM 2423 C CA . VAL C 1 66 ? 37.471 28.249 1.693 1.00 16.46 63 VAL C CA 1
ATOM 2424 C C . VAL C 1 66 ? 38.761 28.102 0.906 1.00 18.54 63 VAL C C 1
ATOM 2425 O O . VAL C 1 66 ? 39.469 29.078 0.680 1.00 20.00 63 VAL C O 1
ATOM 2429 N N . ALA C 1 67 ? 39.065 26.882 0.481 1.00 18.44 64 ALA C N 1
ATOM 2430 C CA . ALA C 1 67 ? 40.289 26.648 -0.274 1.00 18.51 64 ALA C CA 1
ATOM 2431 C C . ALA C 1 67 ? 40.221 27.354 -1.618 1.00 19.27 64 ALA C C 1
ATOM 2432 O O . ALA C 1 67 ? 41.236 27.778 -2.156 1.00 21.10 64 ALA C O 1
ATOM 2434 N N . ARG C 1 68 ? 39.013 27.471 -2.152 1.00 21.12 65 ARG C N 1
ATOM 2435 C CA . ARG C 1 68 ? 38.811 28.110 -3.439 1.00 17.35 65 ARG C CA 1
ATOM 2436 C C . ARG C 1 68 ? 38.645 29.599 -3.258 1.00 18.12 65 ARG C C 1
ATOM 2437 O O . ARG C 1 68 ? 38.472 30.332 -4.229 1.00 21.53 65 ARG C O 1
ATOM 2445 N N . GLY C 1 69 ? 38.665 30.040 -2.006 1.00 19.27 66 GLY C N 1
ATOM 2446 C CA . GLY C 1 69 ? 38.454 31.437 -1.687 1.00 22.10 66 GLY C CA 1
ATOM 2447 C C . GLY C 1 69 ? 37.038 31.915 -1.952 1.00 19.00 66 GLY C C 1
ATOM 2448 O O . GLY C 1 69 ? 36.817 33.072 -2.294 1.00 23.80 66 GLY C O 1
ATOM 2449 N N . ARG C 1 70 ? 36.066 31.032 -1.794 1.00 17.68 67 ARG C N 1
ATOM 2450 C CA . ARG C 1 70 ? 34.681 31.435 -1.981 1.00 22.53 67 ARG C CA 1
ATOM 2451 C C . ARG C 1 70 ? 33.973 31.585 -0.643 1.00 21.25 67 ARG C C 1
ATOM 2452 O O . ARG C 1 70 ? 32.777 31.845 -0.596 1.00 20.69 67 ARG C O 1
ATOM 2460 N N . TRP C 1 71 ? 34.729 31.418 0.438 1.00 18.23 68 TRP C N 1
ATOM 2461 C CA . TRP C 1 71 ? 34.236 31.698 1.784 1.00 18.78 68 TRP C CA 1
ATOM 2462 C C . TRP C 1 71 ? 35.405 32.155 2.651 1.00 20.20 68 TRP C C 1
ATOM 2463 O O . TRP C 1 71 ? 36.469 31.552 2.613 1.00 22.94 68 TRP C O 1
ATOM 2474 N N . PRO C 1 72 ? 35.224 33.240 3.426 1.00 26.85 69 PRO C N 1
ATOM 2475 C CA . PRO C 1 72 ? 36.322 33.670 4.294 1.00 23.93 69 PRO C CA 1
ATOM 2476 C C . PRO C 1 72 ? 36.599 32.629 5.362 1.00 25.67 69 PRO C C 1
ATOM 2477 O O . PRO C 1 72 ? 35.653 32.111 5.960 1.00 26.61 69 PRO C O 1
ATOM 2481 N N . PRO C 1 73 ? 37.886 32.313 5.589 1.00 34.19 70 PRO C N 1
ATOM 2482 C CA . PRO C 1 73 ? 38.313 31.451 6.705 1.00 32.48 70 PRO C CA 1
ATOM 2483 C C . PRO C 1 73 ? 37.924 31.973 8.103 1.00 30.82 70 PRO C C 1
ATOM 2484 O O . PRO C 1 73 ? 37.695 31.160 8.985 1.00 37.45 70 PRO C O 1
ATOM 2488 N N . SER C 1 74 ? 37.854 33.285 8.299 1.00 25.18 71 SER C N 1
ATOM 2489 C CA . SER C 1 74 ? 37.335 33.843 9.545 1.00 30.79 71 SER C CA 1
ATOM 2490 C C . SER C 1 74 ? 35.807 33.727 9.594 1.00 37.12 71 SER C C 1
ATOM 2491 O O . SER C 1 74 ? 35.174 33.980 10.623 1.00 32.93 71 SER C O 1
ATOM 2494 N N . GLY C 1 75 ? 35.219 33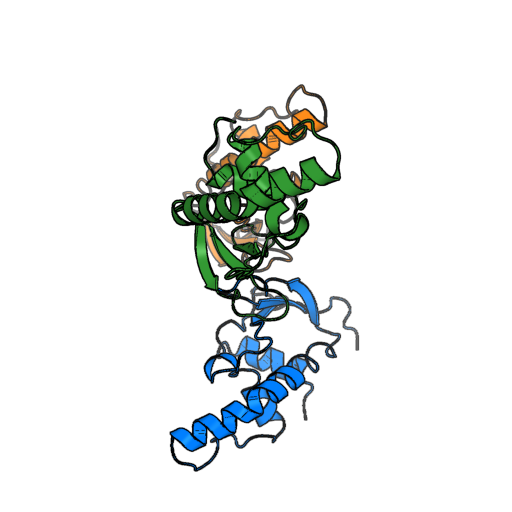.337 8.466 1.00 37.93 72 GLY C N 1
ATOM 2495 C CA . GLY C 1 75 ? 33.779 33.400 8.300 1.00 37.74 72 GLY C CA 1
ATOM 2496 C C . GLY C 1 75 ? 33.308 34.844 8.230 1.00 33.85 72 GLY C C 1
ATOM 2497 O O . GLY C 1 75 ? 34.006 35.763 8.665 1.00 38.31 72 GLY C O 1
ATOM 2498 N N . VAL C 1 76 ? 32.126 35.054 7.675 1.00 23.58 73 VAL C N 1
ATOM 2499 C CA . VAL C 1 76 ? 31.590 36.401 7.584 1.00 30.57 73 VAL C CA 1
ATOM 2500 C C . VAL C 1 76 ? 31.327 36.969 8.984 1.00 35.98 73 VAL C C 1
ATOM 2501 O O . VAL C 1 76 ? 31.075 36.221 9.930 1.00 31.54 73 VAL C O 1
ATOM 2505 N N . ASN C 1 77 ? 31.390 38.293 9.106 1.00 35.14 74 ASN C N 1
ATOM 2506 C CA . ASN C 1 77 ? 31.322 38.958 10.412 1.00 45.05 74 ASN C CA 1
ATOM 2507 C C . ASN C 1 77 ? 29.910 39.413 10.821 1.00 40.63 74 ASN C C 1
ATOM 2508 O O . ASN C 1 77 ? 29.567 40.590 10.695 1.00 47.15 74 ASN C O 1
ATOM 2513 N N . LEU C 1 78 ? 29.105 38.479 11.318 1.00 23.83 75 LEU C N 1
ATOM 2514 C CA . LEU C 1 78 ? 27.738 38.764 11.726 1.00 20.81 75 LEU C CA 1
ATOM 2515 C C . LEU C 1 78 ? 27.550 38.201 13.116 1.00 22.02 75 LEU C C 1
ATOM 2516 O O . LEU C 1 78 ? 28.382 37.413 13.575 1.00 22.36 75 LEU C O 1
ATOM 2521 N N . PRO C 1 79 ? 26.472 38.617 13.808 1.00 20.79 76 PRO C N 1
ATOM 2522 C CA . PRO C 1 79 ? 26.213 38.033 15.126 1.00 18.07 76 PRO C CA 1
ATOM 2523 C C . PRO C 1 79 ? 25.969 36.534 14.981 1.00 21.79 76 PRO C C 1
ATOM 2524 O O . PRO C 1 79 ? 25.485 36.083 13.942 1.00 23.71 76 PRO C O 1
ATOM 2528 N N . PRO C 1 80 ? 26.330 35.759 16.006 1.00 20.06 77 PRO C N 1
ATOM 2529 C CA . PRO C 1 80 ? 26.324 34.301 15.894 1.00 19.23 77 PRO C CA 1
ATOM 2530 C C . PRO C 1 80 ? 25.063 33.694 15.252 1.00 19.02 77 PRO C C 1
ATOM 2531 O O . PRO C 1 80 ? 25.229 32.788 14.432 1.00 18.00 77 PRO C O 1
ATOM 2535 N N . PRO C 1 81 ? 23.841 34.156 15.621 1.00 18.42 78 PRO C N 1
ATOM 2536 C CA . PRO C 1 81 ? 22.720 33.480 14.973 1.00 17.99 78 PRO C CA 1
ATOM 2537 C C . PRO C 1 81 ? 22.784 33.726 13.473 1.00 18.80 78 PRO C C 1
ATOM 2538 O O . PRO C 1 81 ? 22.463 32.835 12.686 1.00 19.72 78 PRO C O 1
ATOM 2542 N N . GLU C 1 82 ? 23.228 34.919 13.089 1.00 17.62 79 GLU C N 1
ATOM 2543 C CA . GLU C 1 82 ? 23.199 35.333 11.694 1.00 19.97 79 GLU C CA 1
ATOM 2544 C C . GLU C 1 82 ? 24.399 34.805 10.931 1.00 18.33 79 GLU C C 1
ATOM 2545 O O . GLU C 1 82 ? 24.352 34.657 9.715 1.00 15.57 79 GLU C O 1
ATOM 2551 N N . ALA C 1 83 ? 25.471 34.518 11.657 1.00 17.73 80 ALA C N 1
ATOM 2552 C CA . ALA C 1 83 ? 26.618 33.844 11.069 1.00 18.51 80 ALA C CA 1
ATOM 2553 C C . ALA C 1 83 ? 26.261 32.402 10.717 1.00 17.73 80 ALA C C 1
ATOM 2554 O O . ALA C 1 83 ? 26.632 31.910 9.660 1.00 21.86 80 ALA C O 1
ATOM 2556 N N . GLU C 1 84 ? 25.537 31.724 11.600 1.00 21.47 81 GLU C N 1
ATOM 2557 C CA . GLU C 1 84 ? 25.131 30.337 11.363 1.00 23.37 81 GLU C CA 1
ATOM 2558 C C . GLU C 1 84 ? 24.178 30.248 10.173 1.00 16.61 81 GLU C C 1
ATOM 2559 O O . GLU C 1 84 ? 24.290 29.366 9.341 1.00 18.99 81 GLU C O 1
ATOM 2565 N N . ALA C 1 85 ? 23.234 31.173 10.109 1.00 17.99 82 ALA C N 1
ATOM 2566 C CA . ALA C 1 85 ? 22.249 31.191 9.049 1.00 16.75 82 ALA C CA 1
ATOM 2567 C C . ALA C 1 85 ? 22.940 31.389 7.715 1.00 15.94 82 ALA C C 1
ATOM 2568 O O . ALA C 1 85 ? 22.627 30.713 6.741 1.00 18.83 82 ALA C O 1
ATOM 2570 N N . ALA C 1 86 ? 23.883 32.322 7.688 1.00 16.39 83 ALA C N 1
ATOM 2571 C CA . ALA C 1 86 ? 24.608 32.679 6.477 1.00 16.49 83 ALA C CA 1
ATOM 2572 C C . ALA C 1 86 ? 25.385 31.505 5.887 1.00 18.81 83 ALA C C 1
ATOM 2573 O O . ALA C 1 86 ? 25.330 31.272 4.681 1.00 19.52 83 ALA C O 1
ATOM 2575 N N . GLU C 1 87 ? 26.113 30.772 6.724 1.00 18.86 84 GLU C N 1
ATOM 2576 C CA . GLU C 1 87 ? 26.803 29.577 6.254 1.00 15.15 84 GLU C CA 1
ATOM 2577 C C . GLU C 1 87 ? 25.821 28.489 5.877 1.00 15.34 84 GLU C C 1
ATOM 2578 O O . GLU C 1 87 ? 25.989 27.824 4.866 1.00 17.15 84 GLU C O 1
ATOM 2584 N N . ARG C 1 88 ? 24.793 28.312 6.703 1.00 18.03 85 ARG C N 1
ATOM 2585 C CA . ARG C 1 88 ? 23.753 27.333 6.444 1.00 17.81 85 ARG C CA 1
ATOM 2586 C C . ARG C 1 88 ? 23.142 27.537 5.061 1.00 17.27 85 ARG C C 1
ATOM 2587 O O . ARG C 1 88 ? 22.876 26.577 4.341 1.00 20.21 85 ARG C O 1
ATOM 2595 N N . ARG C 1 89 ? 22.926 28.796 4.701 1.00 14.87 86 ARG C N 1
ATOM 2596 C CA . ARG C 1 89 ? 22.443 29.160 3.378 1.00 14.91 86 ARG C CA 1
ATOM 2597 C C . ARG C 1 89 ? 23.402 28.689 2.268 1.00 16.72 86 ARG C C 1
ATOM 2598 O O . ARG C 1 89 ? 22.983 28.427 1.141 1.00 21.12 86 ARG C O 1
ATOM 2606 N N . GLU C 1 90 ? 24.683 28.558 2.591 1.00 18.22 87 GLU C N 1
ATOM 2607 C CA . GLU C 1 90 ? 25.694 28.246 1.582 1.00 16.93 87 GLU C CA 1
ATOM 2608 C C . GLU C 1 90 ? 25.973 26.767 1.430 1.00 16.41 87 GLU C C 1
ATOM 2609 O O . GLU C 1 90 ? 26.459 26.347 0.392 1.00 16.90 87 GLU C O 1
ATOM 2615 N N . ARG C 1 91 ? 25.668 25.987 2.460 1.00 16.57 88 ARG C N 1
ATOM 2616 C CA . ARG C 1 91 ? 26.164 24.614 2.572 1.00 16.20 88 ARG C CA 1
ATOM 2617 C C . ARG C 1 91 ? 25.721 23.654 1.458 1.00 20.59 88 ARG C C 1
ATOM 2618 O O . ARG C 1 91 ? 26.502 22.824 0.992 1.00 19.57 88 ARG C O 1
ATOM 2626 N N . ARG C 1 92 ? 24.472 23.760 1.037 1.00 19.06 89 ARG C N 1
ATOM 2627 C CA . ARG C 1 92 ? 23.984 22.937 -0.057 1.00 21.15 89 ARG C CA 1
ATOM 2628 C C . ARG C 1 92 ? 24.750 23.207 -1.360 1.00 18.98 89 ARG C C 1
ATOM 2629 O O . ARG C 1 92 ? 25.112 22.275 -2.071 1.00 22.88 89 ARG C O 1
ATOM 2637 N N . GLY C 1 93 ? 25.011 24.476 -1.661 1.00 16.30 90 GLY C N 1
ATOM 2638 C CA . GLY C 1 93 ? 25.866 24.818 -2.779 1.00 18.29 90 GLY C CA 1
ATOM 2639 C C . GLY C 1 93 ? 27.269 24.232 -2.671 1.00 20.89 90 GLY C C 1
ATOM 2640 O O . GLY C 1 93 ? 27.836 23.755 -3.661 1.00 18.08 90 GLY C O 1
ATOM 2641 N N . TRP C 1 94 ? 27.834 24.287 -1.464 1.00 21.32 91 TRP C N 1
ATOM 2642 C CA . TRP C 1 94 ? 29.178 23.781 -1.191 1.00 15.96 91 TRP C CA 1
ATOM 2643 C C . TRP C 1 94 ? 29.239 22.279 -1.388 1.00 15.38 91 TRP C C 1
ATOM 2644 O O . TRP C 1 94 ? 30.227 21.749 -1.893 1.00 16.07 91 TRP C O 1
ATOM 2655 N N . LYS C 1 95 ? 28.174 21.599 -0.978 1.00 13.54 92 LYS C N 1
ATOM 2656 C CA . LYS C 1 95 ? 28.040 20.170 -1.179 1.00 13.53 92 LYS C CA 1
ATOM 2657 C C . LYS C 1 95 ? 28.155 19.807 -2.652 1.00 17.22 92 LYS C C 1
ATOM 2658 O O . LYS C 1 95 ? 29.021 19.029 -3.063 1.00 17.29 92 LYS C O 1
ATOM 2664 N N . THR C 1 96 ? 27.256 20.387 -3.434 1.00 17.19 93 THR C N 1
ATOM 2665 C CA . THR C 1 96 ? 27.191 20.178 -4.873 1.00 18.83 93 THR C CA 1
ATOM 2666 C C . THR C 1 96 ? 28.504 20.453 -5.587 1.00 20.51 93 THR C C 1
ATOM 2667 O O . THR C 1 96 ? 28.965 19.647 -6.372 1.00 18.05 93 THR C O 1
ATOM 2671 N N . ASN C 1 97 ? 29.079 21.620 -5.326 1.00 23.12 94 ASN C N 1
ATOM 2672 C CA . ASN C 1 97 ? 30.374 21.987 -5.865 1.00 16.25 94 ASN C CA 1
ATOM 2673 C C . ASN C 1 97 ? 31.450 20.961 -5.506 1.00 16.10 94 ASN C C 1
ATOM 2674 O O . ASN C 1 97 ? 32.229 20.540 -6.346 1.00 15.74 94 ASN C O 1
ATOM 2679 N N . PHE C 1 98 ? 31.475 20.549 -4.248 1.00 15.90 95 PHE C N 1
ATOM 2680 C CA . PHE C 1 98 ? 32.456 19.578 -3.801 1.00 17.42 95 PHE C CA 1
ATOM 2681 C C . PHE C 1 98 ? 32.304 18.271 -4.558 1.00 16.28 95 PHE C C 1
ATOM 2682 O O . PHE C 1 98 ? 33.278 17.717 -5.040 1.00 17.66 95 PHE C O 1
ATOM 2690 N N . ARG C 1 99 ? 31.083 17.778 -4.660 1.00 16.26 96 ARG C N 1
ATOM 2691 C CA . ARG C 1 99 ? 30.863 16.468 -5.257 1.00 15.54 96 ARG C CA 1
ATOM 2692 C C . ARG C 1 99 ? 31.140 16.453 -6.770 1.00 18.34 96 ARG C C 1
ATOM 2693 O O . ARG C 1 99 ? 31.581 15.432 -7.300 1.00 18.05 96 ARG C O 1
ATOM 2701 N N . CYS C 1 100 ? 30.916 17.584 -7.447 1.00 15.34 97 CYS C N 1
ATOM 2702 C CA . CYS C 1 100 ? 31.265 17.746 -8.871 1.00 17.50 97 CYS C CA 1
ATOM 2703 C C . CYS C 1 100 ? 32.773 17.808 -9.116 1.00 19.98 97 CYS C C 1
ATOM 2704 O O . CYS C 1 100 ? 33.260 17.307 -10.126 1.00 19.23 97 CYS C O 1
ATOM 2707 N N . ALA C 1 101 ? 33.505 18.445 -8.209 1.00 17.08 98 ALA C N 1
ATOM 2708 C CA . ALA C 1 101 ? 34.956 18.454 -8.293 1.00 15.11 98 ALA C CA 1
ATOM 2709 C C . ALA C 1 101 ? 35.512 17.040 -8.163 1.00 18.02 98 ALA C C 1
ATOM 2710 O O . ALA C 1 101 ? 36.386 16.637 -8.933 1.00 18.69 98 ALA C O 1
ATOM 2712 N N . LEU C 1 102 ? 35.012 16.296 -7.178 1.00 19.29 99 LEU C N 1
ATOM 2713 C CA . LEU C 1 102 ? 35.434 14.922 -6.960 1.00 16.86 99 LEU C CA 1
ATOM 2714 C C . LEU C 1 102 ? 35.086 14.079 -8.183 1.00 18.18 99 LEU C C 1
ATOM 2715 O O . LEU C 1 102 ? 35.918 13.324 -8.695 1.00 15.96 99 LEU C O 1
ATOM 2720 N N . HIS C 1 103 ? 33.864 14.221 -8.671 1.00 18.78 100 HIS C N 1
ATOM 2721 C CA . HIS C 1 103 ? 33.486 13.453 -9.837 1.00 20.83 100 HIS C CA 1
ATOM 2722 C C . HIS C 1 103 ? 34.384 13.805 -11.017 1.00 21.98 100 HIS C C 1
ATOM 2723 O O . HIS C 1 103 ? 34.779 12.944 -11.788 1.00 23.42 100 HIS C O 1
ATOM 2730 N N . SER C 1 104 ? 34.715 15.079 -11.147 1.00 18.64 101 SER C N 1
ATOM 2731 C CA . SER C 1 104 ? 35.538 15.529 -12.247 1.00 16.76 101 SER C CA 1
ATOM 2732 C C . SER C 1 104 ? 36.994 15.188 -12.004 1.00 20.54 101 SER C C 1
ATOM 2733 O O . SER C 1 104 ? 37.870 15.624 -12.742 1.00 25.56 101 SER C O 1
ATOM 2736 N N . THR C 1 105 ? 37.257 14.417 -10.957 1.00 22.18 102 THR C N 1
ATOM 2737 C CA . 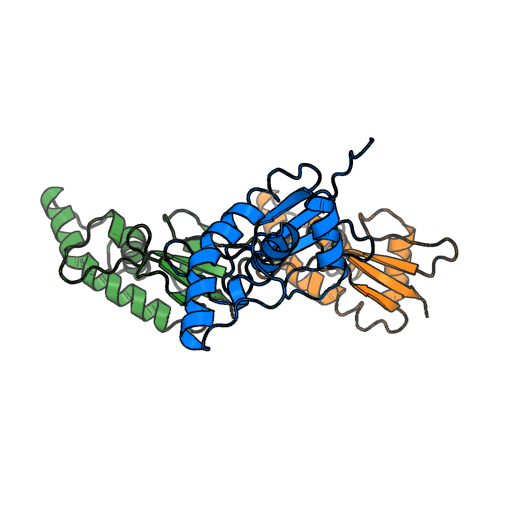THR C 1 105 ? 38.630 14.069 -10.599 1.00 22.98 102 THR C CA 1
ATOM 2738 C C . THR C 1 105 ? 38.945 12.627 -10.978 1.00 21.55 102 THR C C 1
ATOM 2739 O O . THR C 1 105 ? 38.635 11.699 -10.234 1.00 23.77 102 THR C O 1
ATOM 2743 N N . GLY C 1 106 ? 39.571 12.463 -12.136 1.00 20.82 103 GLY C N 1
ATOM 2744 C CA . GLY C 1 106 ? 39.756 11.165 -12.742 1.00 19.97 103 GLY C CA 1
ATOM 2745 C C . GLY C 1 106 ? 40.646 10.203 -11.988 1.00 21.64 103 GLY C C 1
ATOM 2746 O O . GLY C 1 106 ? 40.531 9.004 -12.183 1.00 28.32 103 GLY C O 1
ATOM 2747 N N . ARG C 1 107 ? 41.531 10.709 -11.137 1.00 21.45 104 ARG C N 1
ATOM 2748 C CA . ARG C 1 107 ? 42.432 9.825 -10.407 1.00 25.02 104 ARG C CA 1
ATOM 2749 C C . ARG C 1 107 ? 41.770 9.081 -9.234 1.00 27.06 104 ARG C C 1
ATOM 2750 O O . ARG C 1 107 ? 42.382 8.212 -8.627 1.00 28.27 104 ARG C O 1
ATOM 2758 N N . PHE C 1 108 ? 40.524 9.417 -8.913 1.00 23.11 105 PHE C N 1
ATOM 2759 C CA . PHE C 1 108 ? 39.789 8.682 -7.886 1.00 19.55 105 PHE C CA 1
ATOM 2760 C C . PHE C 1 108 ? 38.696 7.852 -8.547 1.00 19.55 105 PHE C C 1
ATOM 2761 O O . PHE C 1 108 ? 37.786 8.395 -9.170 1.00 19.76 105 PHE C O 1
ATOM 2769 N N . ILE C 1 109 ? 38.796 6.534 -8.409 1.00 21.83 106 ILE C N 1
ATOM 2770 C CA . ILE C 1 109 ? 37.884 5.606 -9.073 1.00 21.04 106 ILE C CA 1
ATOM 2771 C C . ILE C 1 109 ? 36.935 5.056 -8.047 1.00 18.81 106 ILE C C 1
ATOM 2772 O O . ILE C 1 109 ? 37.364 4.452 -7.085 1.00 23.68 106 ILE C O 1
ATOM 2777 N N . LEU C 1 110 ? 35.644 5.267 -8.253 1.00 21.87 107 LEU C N 1
ATOM 2778 C CA . LEU C 1 110 ? 34.641 4.761 -7.328 1.00 21.40 107 LEU C CA 1
ATOM 2779 C C . LEU C 1 110 ? 34.585 3.237 -7.361 1.00 21.17 107 LEU C C 1
ATOM 2780 O O . LEU C 1 110 ? 34.264 2.640 -8.393 1.00 22.55 107 LEU C O 1
ATOM 2785 N N . ARG C 1 111 ? 34.910 2.616 -6.230 1.00 20.64 108 ARG C N 1
ATOM 2786 C CA . ARG C 1 111 ? 34.918 1.157 -6.126 1.00 20.27 108 ARG C CA 1
ATOM 2787 C C . ARG C 1 111 ? 33.682 0.612 -5.417 1.00 22.36 108 ARG C C 1
ATOM 2788 O O . ARG C 1 111 ? 33.211 -0.475 -5.730 1.00 22.72 108 ARG C O 1
ATOM 2796 N N . GLN C 1 112 ? 33.154 1.368 -4.463 1.00 22.14 109 GLN C N 1
ATOM 2797 C CA . GLN C 1 112 ? 32.023 0.891 -3.683 1.00 21.56 109 GLN C CA 1
ATOM 2798 C C . GLN C 1 112 ? 31.119 2.035 -3.208 1.00 20.13 109 GLN C C 1
ATOM 2799 O O . GLN C 1 112 ? 31.606 3.024 -2.669 1.00 22.60 109 GLN C O 1
ATOM 2805 N N . ASP C 1 113 ? 29.809 1.906 -3.409 1.00 16.92 110 ASP C N 1
ATOM 2806 C CA . ASP C 1 113 ? 28.880 2.939 -2.963 1.00 20.04 110 ASP C CA 1
ATOM 2807 C C . ASP C 1 113 ? 28.087 2.539 -1.722 1.00 23.51 110 ASP C C 1
ATOM 2808 O O . ASP C 1 113 ? 27.076 1.848 -1.822 1.00 25.58 110 ASP C O 1
ATOM 2813 N N . ASN C 1 114 ? 28.535 3.007 -0.559 1.00 23.13 111 ASN C N 1
ATOM 2814 C CA . ASN C 1 114 ? 27.890 2.678 0.708 1.00 20.56 111 ASN C CA 1
ATOM 2815 C C . ASN C 1 114 ? 27.023 3.823 1.236 1.00 22.72 111 ASN C C 1
ATOM 2816 O O . ASN C 1 114 ? 26.699 3.880 2.418 1.00 24.88 111 ASN C O 1
ATOM 2821 N N . SER C 1 115 ? 26.638 4.720 0.336 1.00 22.42 112 SER C N 1
ATOM 2822 C CA . SER C 1 115 ? 25.842 5.888 0.689 1.00 20.40 112 SER C CA 1
ATOM 2823 C C . SER C 1 115 ? 24.400 5.537 1.066 1.00 28.79 112 SER C C 1
ATOM 2824 O O . SER C 1 115 ? 23.657 6.384 1.560 1.00 27.15 112 SER C O 1
ATOM 2827 N N . GLY C 1 116 ? 24.000 4.291 0.838 1.00 30.12 113 GLY C N 1
ATOM 2828 C CA . GLY C 1 116 ? 22.653 3.875 1.184 1.00 29.66 113 GLY C CA 1
ATOM 2829 C C . GLY C 1 116 ? 22.559 3.461 2.638 1.00 30.29 113 GLY C C 1
ATOM 2830 O O . GLY C 1 116 ? 21.472 3.334 3.193 1.00 34.88 113 GLY C O 1
ATOM 2831 N N . ASP C 1 117 ? 23.717 3.251 3.250 1.00 33.64 114 ASP C N 1
ATOM 2832 C CA . ASP C 1 117 ? 23.799 2.750 4.616 1.00 35.43 114 ASP C CA 1
ATOM 2833 C C . ASP C 1 117 ? 23.206 3.744 5.606 1.00 34.87 114 ASP C C 1
ATOM 2834 O O . ASP C 1 117 ? 23.621 4.889 5.649 1.00 38.91 114 ASP C O 1
ATOM 2839 N N . PRO C 1 118 ? 22.257 3.289 6.432 1.00 35.83 115 PRO C N 1
ATOM 2840 C CA . PRO C 1 118 ? 21.431 4.159 7.272 1.00 35.00 115 PRO C CA 1
ATOM 2841 C C . PRO C 1 118 ? 22.247 4.830 8.355 1.00 36.69 115 PRO C C 1
ATOM 2842 O O . PRO C 1 118 ? 21.963 5.954 8.772 1.00 45.51 115 PRO C O 1
ATOM 2846 N N . VAL C 1 119 ? 23.271 4.123 8.803 1.00 35.22 116 VAL C N 1
ATOM 2847 C CA . VAL C 1 119 ? 24.043 4.519 9.967 1.00 34.13 116 VAL C CA 1
ATOM 2848 C C . VAL C 1 119 ? 25.321 5.290 9.614 1.00 36.92 116 VAL C C 1
ATOM 2849 O O . VAL C 1 119 ? 25.707 6.224 10.320 1.00 38.38 116 VAL C O 1
ATOM 2853 N N . ASP C 1 120 ? 25.968 4.904 8.520 1.00 34.55 117 ASP C N 1
ATOM 2854 C CA . ASP C 1 120 ? 27.240 5.510 8.132 1.00 33.89 117 ASP C CA 1
ATOM 2855 C C . ASP C 1 120 ? 27.437 5.557 6.616 1.00 32.73 117 ASP C C 1
ATOM 2856 O O . ASP C 1 120 ? 28.280 4.844 6.060 1.00 27.19 117 ASP C O 1
ATOM 2861 N N . PRO C 1 121 ? 26.671 6.423 5.950 1.00 31.07 118 PRO C N 1
ATOM 2862 C CA . PRO C 1 121 ? 26.717 6.560 4.494 1.00 29.99 118 PRO C CA 1
ATOM 2863 C C . PRO C 1 121 ? 28.066 7.093 4.007 1.00 24.47 118 PRO C C 1
ATOM 2864 O O . PRO C 1 121 ? 28.538 8.129 4.477 1.00 22.25 118 PRO C O 1
ATOM 2868 N N . HIS C 1 122 ? 28.679 6.388 3.066 1.00 18.92 119 HIS C N 1
ATOM 2869 C CA . HIS C 1 122 ? 29.945 6.840 2.516 1.00 17.80 119 HIS C CA 1
ATOM 2870 C C . HIS C 1 122 ? 30.181 6.224 1.149 1.00 21.57 119 HIS C C 1
ATOM 2871 O O . HIS C 1 122 ? 29.397 5.384 0.716 1.00 21.62 119 HIS C O 1
ATOM 2878 N N . LYS C 1 123 ? 31.235 6.668 0.463 1.00 17.99 120 LYS C N 1
ATOM 2879 C CA . LYS C 1 123 ? 31.651 6.062 -0.798 1.00 16.47 120 LYS C CA 1
ATOM 2880 C C . LYS C 1 123 ? 33.121 5.745 -0.734 1.00 14.12 120 LYS C C 1
ATOM 2881 O O . LYS C 1 123 ? 33.864 6.404 -0.028 1.00 16.71 120 LYS C O 1
ATOM 2887 N N . VAL C 1 124 ? 33.539 4.732 -1.474 1.00 17.45 121 VAL C N 1
ATOM 2888 C CA . VAL C 1 124 ? 34.919 4.290 -1.428 1.00 16.76 121 VAL C CA 1
ATOM 2889 C C . VAL C 1 124 ? 35.577 4.470 -2.785 1.00 18.94 121 VAL C C 1
ATOM 2890 O O . VAL C 1 124 ? 35.060 3.996 -3.802 1.00 17.64 121 VAL C O 1
ATOM 2894 N N . TYR C 1 125 ? 36.718 5.164 -2.772 1.00 17.94 122 TYR C N 1
ATOM 2895 C CA . TYR C 1 125 ? 37.540 5.418 -3.959 1.00 19.18 122 TYR C CA 1
ATOM 2896 C C . TYR C 1 125 ? 38.925 4.773 -3.884 1.00 17.85 122 TYR C C 1
ATOM 2897 O O . TYR C 1 125 ? 39.514 4.653 -2.815 1.00 17.75 122 TYR C O 1
ATOM 2906 N N . GLU C 1 126 ? 39.430 4.366 -5.041 1.00 19.68 123 GLU C N 1
ATOM 2907 C CA . GLU C 1 126 ? 40.769 3.834 -5.159 1.00 17.69 123 GLU C CA 1
ATOM 2908 C C . GLU C 1 126 ? 41.563 4.773 -6.042 1.00 20.10 123 GLU C C 1
ATOM 2909 O O . GLU C 1 126 ? 41.008 5.338 -6.976 1.00 22.98 123 GLU C O 1
ATOM 2915 N N . LEU C 1 127 ? 42.848 4.958 -5.742 1.00 24.02 124 LEU C N 1
ATOM 2916 C CA . LEU C 1 127 ? 43.733 5.758 -6.593 1.00 20.53 124 LEU C CA 1
ATOM 2917 C C . LEU C 1 127 ? 44.066 5.018 -7.885 1.00 28.94 124 LEU C C 1
ATOM 2918 O O . LEU C 1 127 ? 44.165 3.797 -7.904 1.00 32.51 124 LEU C O 1
ATOM 2923 N N . SER C 1 128 ? 44.229 5.767 -8.966 1.00 33.60 125 SER C N 1
ATOM 2924 C CA . SER C 1 128 ? 44.747 5.232 -10.218 1.00 28.07 125 SER C CA 1
ATOM 2925 C C . SER C 1 128 ? 46.233 4.907 -10.072 1.00 22.22 125 SER C C 1
ATOM 2926 O O . SER C 1 128 ? 46.808 4.190 -10.889 1.00 26.40 125 SER C O 1
#

Solvent-accessible surface area: 20133 Å² total; per-residue (Å²): 166,91,136,15,7,74,36,0,25,43,38,2,46,54,39,145,47,156,17,0,60,44,33,18,109,77,121,54,1,0,29,0,42,26,78,112,28,65,90,60,82,0,60,98,127,34,2,80,12,7,60,17,28,0,44,55,70,62,152,30,61,120,116,20,49,158,90,72,113,92,91,26,66,38,13,24,68,180,71,2,73,47,14,29,69,61,1,37,72,23,4,158,92,21,61,80,15,54,82,110,43,71,17,10,22,22,34,85,63,23,24,30,2,13,6,25,18,189,143,116,70,151,160,92,138,15,4,71,39,0,19,40,38,1,57,52,39,158,49,153,15,0,58,44,91,57,104,76,122,48,31,0,33,0,41,6,50,114,12,50,79,58,66,0,59,104,132,31,2,72,12,6,63,14,28,0,40,52,75,70,93,28,60,122,110,26,48,101,89,69,111,94,85,20,65,38,12,23,70,183,72,3,95,45,14,35,70,57,1,26,65,27,3,114,101,24,66,102,14,68,75,141,65,86,5,10,40,4,46,52,56,19,21,23,8,8,52,30,114,171,230,89,140,17,3,73,33,0,14,39,35,2,63,46,36,142,41,150,20,0,58,35,48,19,106,35,87,34,0,0,33,1,47,22,36,124,35,59,106,54,101,3,71,99,126,62,2,83,14,9,49,20,28,0,38,31,63,51,159,24,58,117,110,13,49,152,89,78,109,89,88,28,68,56,23,23,77,209,61,5,94,44,13,29,68,59,0,37,77,21,4,160,91,17,68,79,13,58,79,112,58,84,38,10,71,52,114,132,64,32,28,33,3,14,34,15,112

Sequence (357 aa):
RVLFGDWLLGEVSSGQYEGLQQWLNEARTVFRVPWKHFGRRDLDDEEDAQIIFKAWAVARGRWPPSGVNLPPPEAEAAERRERRGWKTNFRCCALHSSTGRFILRQDNSGDPVDPHKVYELSRELGSRVLFGDWLLGEVSSGQYEGLQWLNEARTVFRVPWKHFGRRDLDEEDAQIFKAWAVARGRWPPSGVNLPPPEAEAAERRERRGWKTNFRCCALHSTGRFILRQDNSGDPVDPHKVYELSQRVLFGDWLLGEVSSGQYEGLQQWLNEARTVFRVPWKHFGRRDLDEEDAQIFKAWAVARGRWPPSGVNLPPPEAEAAERRERRGWKTNFRCALHSTGRFILRQDNSGDPVDPHKVYELS

Foldseek 3Di:
DDALVVVLLVVQVVVPQPQFHAPDPVRFKTKFFDEDAPPHWAFCSNQVVLVVVCCVVVNAPPVQDPDPPVVSRVVVRVCRVVSVVVSVVSVVVPVQWAWDDFQNVDPVTGITMTGGDPPDDD/DDQLVVVLLVVQVVVPQPQFHQPDPVSFKTKDFAADQPPDFDAPSRCVVLVVVCCVVVNAPPVFDPDDPVVRRVVVSVCRVVSVVVNVVSVVPPPQWAWDAQQNVDPVGGITMTGGD/DPDAVVVVLLVVQVVCPAPQFHAPDPVRFKTKDFAADQVPHFDACNNQVVLVVVCVVVVVAPPVQDDDPVVVSRVVVSVCRVVSVVVSVVSVVVDVQWAWDAFQQVPPPTGMTMTGGD

InterPro domains:
  IPR001346 Interferon regulatory factor, DNA-binding domain [PF00605] (12-124)
  IPR001346 Interferon regulatory factor, DNA-binding domain [PR00267] (11-30)
  IPR001346 Interferon regulatory factor, DNA-binding domain [PR00267] (37-50)
  IPR001346 Interferon regulatory factor, DNA-binding domain [PR00267] (54-71)
  IPR001346 Interferon regulatory factor, DNA-binding domain [PR00267] (88-110)
  IPR001346 Interferon regulatory factor, DNA-binding domain [PS51507] (9-126)
  IPR001346 Interferon regulatory factor, DNA-binding domain [SM00348] (5-127)
  IPR001346 Interferon regulatory factor, DNA-binding domain [cd00103] (9-124)
  IPR008984 SMAD/FHA domain superfamily [SSF49879] (229-430)
  IPR017855 SMAD-like domain superfamily [G3DSA:2.60.200.10] (229-456)
  IPR019471 Interferon regulatory factor-3 [PF10401] (243-419)
  IPR019471 Interferon regulatory factor-3 [SM01243] (240-420)
  IPR019817 Interferon regulatory factor, conserved site [PS00601] (30-62)
  IPR036388 Winged helix-like DNA-binding domain superfamily [G3DSA:1.10.10.10] (11-133)
  IPR036390 Winged helix DNA-binding domain superfamily [SSF46785] (8-125)